Protein AF-W5YLG1-F1 (afdb_monomer_lite)

InterPro domains:
  IPR001296 Glycosyl transferase, family 1 [PF00534] (107-198)
  IPR028098 Glycosyltransferase subfamily 4-like, N-terminal domain [PF13439] (19-89)

pLDDT: mean 89.55, std 12.13, range [46.56, 98.25]

Foldseek 3Di:
DDEDELVVLLVPLVVLQVCLVPDQYEYEDLAQPLPDPPDDPVRSVSSLVSSLSSLVSHQAYEYQAPVRLVVCVSSVDDNVRYDYDHDDDDPDPDPPPPPDDPPPVAAEEEEEEAQDVQQPVVVVLVVVLVVVVGGYAYEYEEACPVCVVRSVVSVVSCVVSVNPVRYHYPYHDDPVVVSVSVSRHPYYDGRGPDGSHRD

Organism: NCBI:txid1420916

Sequence (199 aa):
MVVLDGLAMSGMPQVLEQHAQRLKLVALIHHPLADESGLSEDERLWFFEQERRALAAVAHVVTTSAFTARRLAAFGVSAEQIDTAHPGVAIKARVQTSNGVRCAPVPQLLCVGHLSQRKAQHQLVKALQNLQSLPWHCTLAGSLDRDSVYSQGVIAQIRAAGLEGRVELTGEVAESHLVELYQQADVFVFPSLYEATGW

Secondary structure (DSSP, 8-state):
-EEEEHHHHHT-HHHHHHHTTTS-EEEEESS-GGG-TT--HHHHHHHHHHHHHHHHT-SEEEESSHHHHHHGGGGT--GGGEEE-PPPP---S-----SS----SS-EEEEES---TTT-HHHHHHHHHTTTTS--EEEEES-SSTTHHHHHHHHHHHHHTT-TTTEEEEES--HHHHHHHHHH-SEE----S--TT--

Structure (mmCIF, N/CA/C/O backbone):
data_AF-W5YLG1-F1
#
_entry.id   AF-W5YLG1-F1
#
loop_
_atom_site.group_PDB
_atom_site.id
_atom_site.type_symbol
_atom_site.label_atom_id
_atom_site.label_alt_id
_atom_site.label_comp_id
_atom_site.label_asym_id
_atom_site.label_entity_id
_atom_site.label_seq_id
_atom_site.pdbx_PDB_ins_code
_atom_site.Cartn_x
_atom_site.Cartn_y
_atom_site.Cartn_z
_atom_site.occupancy
_atom_site.B_iso_or_equiv
_atom_site.auth_seq_id
_atom_site.auth_comp_id
_atom_site.auth_asym_id
_atom_site.auth_atom_id
_atom_site.pdbx_PDB_model_num
ATOM 1 N N . MET A 1 1 ? 3.421 -8.085 -30.319 1.00 83.31 1 MET A N 1
ATOM 2 C CA . MET A 1 1 ? 3.394 -7.157 -29.168 1.00 83.31 1 MET A CA 1
ATOM 3 C C . MET A 1 1 ? 3.369 -8.005 -27.913 1.00 83.31 1 MET A C 1
ATOM 5 O O . MET A 1 1 ? 2.636 -8.986 -27.913 1.00 83.31 1 MET A O 1
ATOM 9 N N . VAL A 1 2 ? 4.194 -7.689 -26.918 1.00 94.00 2 VAL A N 1
ATOM 10 C CA . VAL A 1 2 ? 4.291 -8.434 -25.653 1.00 94.00 2 VAL A CA 1
ATOM 11 C C . VAL A 1 2 ? 4.114 -7.449 -24.511 1.00 94.00 2 VAL A C 1
ATOM 13 O O . VAL A 1 2 ? 4.796 -6.427 -24.491 1.00 94.00 2 VAL A O 1
ATOM 16 N N . VAL A 1 3 ? 3.189 -7.751 -23.601 1.00 93.62 3 VAL A N 1
ATOM 17 C CA . VAL A 1 3 ? 2.972 -6.973 -22.379 1.00 93.62 3 VAL A CA 1
ATOM 18 C C . VAL A 1 3 ? 3.709 -7.670 -21.241 1.00 93.62 3 VAL A C 1
ATOM 20 O O . VAL A 1 3 ? 3.564 -8.880 -21.072 1.00 93.62 3 VAL A O 1
ATOM 23 N N . LEU A 1 4 ? 4.523 -6.915 -20.513 1.00 94.06 4 LEU A N 1
ATOM 24 C CA . LEU A 1 4 ? 5.364 -7.394 -19.423 1.00 94.06 4 LEU A CA 1
ATOM 25 C C . LEU A 1 4 ? 4.864 -6.808 -18.108 1.00 94.06 4 LEU A C 1
ATOM 27 O O . LEU A 1 4 ? 4.613 -5.608 -18.023 1.00 94.06 4 LEU A O 1
ATOM 31 N N . ASP A 1 5 ? 4.744 -7.655 -17.094 1.00 92.88 5 ASP A N 1
ATOM 32 C CA . ASP A 1 5 ? 4.488 -7.200 -15.733 1.00 92.88 5 ASP A CA 1
ATOM 33 C C . ASP A 1 5 ? 5.743 -6.528 -15.156 1.00 92.88 5 ASP A C 1
ATOM 35 O O . ASP A 1 5 ? 6.850 -7.060 -15.303 1.00 92.88 5 ASP A O 1
ATOM 39 N N . GLY A 1 6 ? 5.561 -5.371 -14.511 1.00 87.50 6 GLY A N 1
ATOM 40 C CA . GLY A 1 6 ? 6.627 -4.582 -13.896 1.00 87.50 6 GLY A CA 1
ATOM 41 C C . GLY A 1 6 ? 7.514 -5.400 -12.961 1.00 87.50 6 GLY A C 1
ATOM 42 O O . GLY A 1 6 ? 8.729 -5.390 -13.124 1.00 87.50 6 GLY A O 1
ATOM 43 N N . LEU A 1 7 ? 6.924 -6.199 -12.066 1.00 88.06 7 LEU A N 1
ATOM 44 C CA . LEU A 1 7 ? 7.673 -7.011 -11.101 1.00 88.06 7 LEU A CA 1
ATOM 45 C C . LEU A 1 7 ? 8.597 -8.014 -11.808 1.00 88.06 7 LEU A C 1
ATOM 47 O O . LEU A 1 7 ? 9.742 -8.209 -11.402 1.00 88.06 7 LEU A O 1
ATOM 51 N N . ALA A 1 8 ? 8.114 -8.638 -12.885 1.00 87.12 8 ALA A N 1
ATOM 52 C CA . ALA A 1 8 ? 8.885 -9.621 -13.639 1.00 87.12 8 ALA A CA 1
ATOM 53 C C . ALA A 1 8 ? 10.013 -8.977 -14.463 1.00 87.12 8 ALA A C 1
ATOM 55 O O . ALA A 1 8 ? 11.120 -9.517 -14.525 1.00 87.12 8 ALA A O 1
ATOM 56 N N . MET A 1 9 ? 9.756 -7.832 -15.104 1.00 89.88 9 MET A N 1
ATOM 57 C CA . MET A 1 9 ? 10.756 -7.185 -15.961 1.00 89.88 9 MET A CA 1
ATOM 58 C C . MET A 1 9 ? 11.875 -6.497 -15.177 1.00 89.88 9 MET A C 1
ATOM 60 O O . MET A 1 9 ? 13.015 -6.494 -15.647 1.00 89.88 9 MET A O 1
ATOM 64 N N . SER A 1 10 ? 11.576 -5.960 -13.989 1.00 85.38 10 SER A N 1
ATOM 65 C CA . SER A 1 10 ? 12.540 -5.238 -13.152 1.00 85.38 10 SER A CA 1
ATOM 66 C C . SER A 1 10 ? 13.738 -6.100 -12.737 1.00 85.38 10 SER A C 1
ATOM 68 O O . SER A 1 10 ? 14.817 -5.568 -12.506 1.00 85.38 10 SER A O 1
ATOM 70 N N . GLY A 1 11 ? 13.593 -7.429 -12.693 1.00 86.56 11 GLY A N 1
ATOM 71 C CA . GLY A 1 11 ? 14.686 -8.357 -12.377 1.00 86.56 11 GLY A CA 1
ATOM 72 C C . GLY A 1 11 ? 15.480 -8.879 -13.582 1.00 86.56 11 GLY A C 1
ATOM 73 O O . GLY A 1 11 ? 16.431 -9.634 -13.388 1.00 86.56 11 GLY A O 1
ATOM 74 N N . MET A 1 12 ? 15.089 -8.552 -14.822 1.00 90.19 12 MET A N 1
ATOM 75 C CA . MET A 1 12 ? 15.641 -9.188 -16.031 1.00 90.19 12 MET A CA 1
ATOM 76 C C . MET A 1 12 ? 15.879 -8.220 -17.210 1.00 90.19 12 MET A C 1
ATOM 78 O O . MET A 1 12 ? 15.525 -8.556 -18.348 1.00 90.19 12 MET A O 1
ATOM 82 N N . PRO A 1 13 ? 16.502 -7.038 -17.015 1.00 92.38 13 PRO A N 1
ATOM 83 C CA . PRO A 1 13 ? 16.676 -6.062 -18.095 1.00 92.38 13 PRO A CA 1
ATOM 84 C C . PRO A 1 13 ? 17.437 -6.626 -19.303 1.00 92.38 13 PRO A C 1
ATOM 86 O O . PRO A 1 13 ? 17.103 -6.306 -20.440 1.00 92.38 13 PRO A O 1
ATOM 89 N N . GLN A 1 14 ? 18.388 -7.539 -19.091 1.00 93.94 14 GLN A N 1
ATOM 90 C CA . GLN A 1 14 ? 19.165 -8.169 -20.163 1.00 93.94 14 GLN A CA 1
ATOM 91 C C . GLN A 1 14 ? 18.277 -8.958 -21.139 1.00 93.94 14 GLN A C 1
ATOM 93 O O . GLN A 1 14 ? 18.532 -8.966 -22.342 1.00 93.94 14 GLN A O 1
ATOM 98 N N . VAL A 1 15 ? 17.221 -9.611 -20.641 1.00 93.25 15 VAL A N 1
ATOM 99 C CA . VAL A 1 15 ? 16.279 -10.373 -21.479 1.00 93.25 15 VAL A CA 1
ATOM 100 C C . VAL A 1 15 ? 15.457 -9.425 -22.351 1.00 93.25 15 VAL A C 1
ATOM 102 O O . VAL A 1 15 ? 15.219 -9.702 -23.528 1.00 93.25 15 VAL A O 1
ATOM 105 N N . LEU A 1 16 ? 15.049 -8.283 -21.790 1.00 94.44 16 LEU A N 1
ATOM 106 C CA . LEU A 1 16 ? 14.327 -7.250 -22.526 1.00 94.44 16 LEU A CA 1
ATOM 107 C C . LEU A 1 16 ? 15.221 -6.630 -23.604 1.00 94.44 16 LEU A C 1
ATOM 109 O O . LEU A 1 16 ? 14.817 -6.571 -24.763 1.00 94.44 16 LEU A O 1
ATOM 113 N N . GLU A 1 17 ? 16.451 -6.251 -23.251 1.00 94.31 17 GLU A N 1
ATOM 114 C CA . GLU A 1 17 ? 17.453 -5.689 -24.167 1.00 94.31 17 GLU A CA 1
ATOM 115 C C . GLU A 1 17 ? 17.705 -6.620 -25.370 1.00 94.31 17 GLU A C 1
ATOM 117 O O . GLU A 1 17 ? 17.674 -6.181 -26.520 1.00 94.31 17 GLU A O 1
ATOM 122 N N . GLN A 1 18 ? 17.856 -7.930 -25.131 1.00 95.25 18 GLN A N 1
ATOM 123 C CA . GLN A 1 18 ? 18.041 -8.942 -26.183 1.00 95.25 18 GLN A CA 1
ATOM 124 C C . GLN A 1 18 ? 16.843 -9.087 -27.129 1.00 95.25 18 GLN A C 1
ATOM 126 O O . GLN A 1 18 ? 16.966 -9.635 -28.229 1.00 95.25 18 GLN A O 1
ATOM 131 N N . HIS A 1 19 ? 15.652 -8.683 -26.699 1.00 94.38 19 HIS A N 1
ATOM 132 C CA . HIS A 1 19 ? 14.418 -8.891 -27.447 1.00 94.38 19 HIS A CA 1
ATOM 133 C C . HIS A 1 19 ? 13.780 -7.596 -27.953 1.00 94.38 19 HIS A C 1
ATOM 135 O O . HIS A 1 19 ? 12.885 -7.671 -28.796 1.00 94.38 19 HIS A O 1
ATOM 141 N N . ALA A 1 20 ? 14.281 -6.432 -27.538 1.00 92.56 20 ALA A N 1
ATOM 142 C CA . ALA A 1 20 ? 13.761 -5.119 -27.909 1.00 92.56 20 ALA A CA 1
ATOM 143 C C . ALA A 1 20 ? 13.748 -4.877 -29.430 1.00 92.56 20 ALA A C 1
ATOM 145 O O . ALA A 1 20 ? 12.839 -4.235 -29.947 1.00 92.56 20 ALA A O 1
ATOM 146 N N . GLN A 1 21 ? 14.709 -5.440 -30.175 1.00 91.69 21 GLN A N 1
ATOM 147 C CA . GLN A 1 21 ? 14.757 -5.296 -31.638 1.00 91.69 21 GLN A CA 1
ATOM 148 C C . GLN A 1 21 ? 13.746 -6.182 -32.379 1.00 91.69 21 GLN A C 1
ATOM 150 O O . GLN A 1 21 ? 13.331 -5.851 -33.487 1.00 91.69 21 GLN A O 1
ATOM 155 N N . ARG A 1 22 ? 13.356 -7.324 -31.793 1.00 95.44 22 ARG A N 1
ATOM 156 C CA . ARG A 1 22 ? 12.474 -8.308 -32.449 1.00 95.44 22 ARG A CA 1
ATOM 157 C C . ARG A 1 22 ? 11.022 -8.226 -31.969 1.00 95.44 22 ARG A C 1
ATOM 159 O O . ARG A 1 22 ? 10.129 -8.731 -32.645 1.00 95.44 22 ARG A O 1
ATOM 166 N N . LEU A 1 23 ? 10.778 -7.657 -30.786 1.00 95.31 23 LEU A N 1
ATOM 167 C CA . LEU A 1 23 ? 9.464 -7.559 -30.155 1.00 95.31 23 LEU A CA 1
ATOM 168 C C . LEU A 1 23 ? 9.101 -6.102 -29.870 1.00 95.31 23 LEU A C 1
ATOM 170 O O . LEU A 1 23 ? 9.902 -5.340 -29.348 1.00 95.31 23 LEU A O 1
ATOM 174 N N . LYS A 1 24 ? 7.829 -5.751 -30.085 1.00 95.12 24 LYS A N 1
ATOM 175 C CA . LYS A 1 24 ? 7.238 -4.544 -29.493 1.00 95.12 24 LYS A CA 1
ATOM 176 C C . LYS A 1 24 ? 6.869 -4.835 -28.036 1.00 95.12 24 LYS A C 1
ATOM 178 O O . LYS A 1 24 ? 5.821 -5.447 -27.798 1.00 95.12 24 LYS A O 1
ATOM 183 N N . LEU A 1 25 ? 7.753 -4.460 -27.115 1.00 96.44 25 LEU A N 1
ATOM 184 C CA . LEU A 1 25 ? 7.596 -4.635 -25.670 1.00 96.44 25 LEU A CA 1
ATOM 185 C C . LEU A 1 25 ? 6.803 -3.469 -25.069 1.00 96.44 25 LEU A C 1
ATOM 187 O O . LEU A 1 25 ? 7.079 -2.312 -25.385 1.00 96.44 25 LEU A O 1
ATOM 191 N N . VAL A 1 26 ? 5.832 -3.777 -24.213 1.00 96.88 26 VAL A N 1
ATOM 192 C CA . VAL A 1 26 ? 5.036 -2.805 -23.455 1.00 96.88 26 VAL A CA 1
ATOM 193 C C . VAL A 1 26 ? 5.087 -3.190 -21.980 1.00 96.88 26 VAL A C 1
ATOM 195 O O . VAL A 1 26 ? 4.838 -4.348 -21.655 1.00 96.88 26 VAL A O 1
ATOM 198 N N . ALA A 1 27 ? 5.407 -2.253 -21.093 1.00 96.38 27 ALA A N 1
ATOM 199 C CA . ALA A 1 27 ? 5.453 -2.498 -19.650 1.00 96.38 27 ALA A CA 1
ATOM 200 C C . ALA A 1 27 ? 4.122 -2.139 -18.980 1.00 96.38 27 ALA A C 1
ATOM 202 O O . ALA A 1 27 ? 3.580 -1.076 -19.262 1.00 96.38 27 A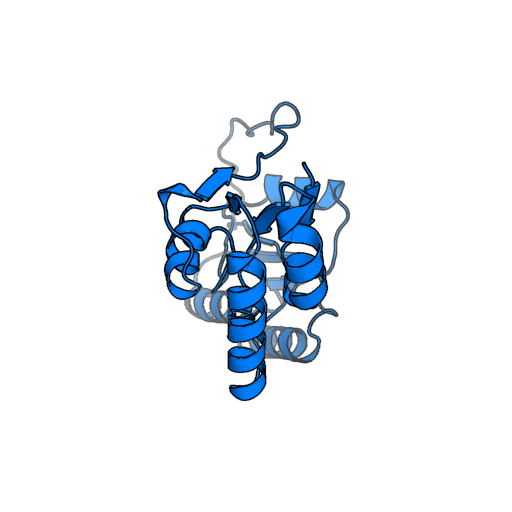LA A O 1
ATOM 203 N N . LEU A 1 28 ? 3.626 -2.974 -18.069 1.00 95.56 28 LEU A N 1
ATOM 204 C CA . LEU A 1 28 ? 2.566 -2.625 -17.123 1.00 95.56 28 LEU A CA 1
ATOM 205 C C . LEU A 1 28 ? 3.197 -2.368 -15.751 1.00 95.56 28 LEU A C 1
ATOM 207 O O . LEU A 1 28 ? 3.630 -3.304 -15.082 1.00 95.56 28 LEU A O 1
ATOM 211 N N . ILE A 1 29 ? 3.253 -1.104 -15.332 1.00 94.44 29 ILE A N 1
ATOM 212 C CA . ILE A 1 29 ? 3.881 -0.694 -14.073 1.00 94.44 29 ILE A CA 1
ATOM 213 C C . ILE A 1 29 ? 2.818 -0.307 -13.049 1.00 94.44 29 ILE A C 1
ATOM 215 O O . ILE A 1 29 ? 2.081 0.669 -13.214 1.00 94.44 29 ILE A O 1
ATOM 219 N N . HIS A 1 30 ? 2.791 -1.050 -11.946 1.00 90.75 30 HIS A N 1
ATOM 220 C CA . HIS A 1 30 ? 1.981 -0.713 -10.780 1.00 90.75 30 HIS A CA 1
ATOM 221 C C . HIS A 1 30 ? 2.671 0.378 -9.956 1.00 90.75 30 HIS A C 1
ATOM 223 O O . HIS A 1 30 ? 2.130 1.466 -9.766 1.00 90.75 30 HIS A O 1
ATOM 229 N N . HIS A 1 31 ? 3.899 0.105 -9.531 1.00 90.19 31 HIS A N 1
ATOM 230 C CA . HIS A 1 31 ? 4.833 1.043 -8.918 1.00 90.19 31 HIS A CA 1
ATOM 231 C C . HIS A 1 31 ? 6.261 0.506 -9.117 1.00 90.19 31 HIS A C 1
ATOM 233 O O . HIS A 1 31 ? 6.402 -0.689 -9.386 1.00 90.19 31 HIS A O 1
ATOM 239 N N . PRO A 1 32 ? 7.298 1.353 -9.021 1.00 92.12 32 PRO A N 1
ATOM 240 C CA . PRO A 1 32 ? 8.681 0.891 -9.066 1.00 92.12 32 PRO A CA 1
ATOM 241 C C . PRO A 1 32 ? 9.065 0.115 -7.802 1.00 92.12 32 PRO A C 1
ATOM 243 O O . PRO A 1 32 ? 8.747 0.551 -6.694 1.00 92.12 32 PRO A O 1
ATOM 246 N N . LEU A 1 33 ? 9.807 -0.979 -7.961 1.00 90.88 33 LEU A N 1
ATOM 247 C CA . LEU A 1 33 ? 10.366 -1.759 -6.854 1.00 90.88 33 LEU A CA 1
ATOM 248 C C . LEU A 1 33 ? 11.353 -0.933 -6.029 1.00 90.88 33 LEU A C 1
ATOM 250 O O . LEU A 1 33 ? 11.422 -1.082 -4.816 1.00 90.88 33 LEU A O 1
ATOM 254 N N . ALA A 1 34 ? 12.066 0.004 -6.658 1.00 91.88 34 ALA A N 1
ATOM 255 C CA . ALA A 1 34 ? 12.955 0.929 -5.958 1.00 91.88 34 ALA A CA 1
ATOM 256 C C . ALA A 1 34 ? 12.239 1.856 -4.956 1.00 91.88 34 ALA A C 1
ATOM 258 O O . ALA A 1 34 ? 12.909 2.537 -4.179 1.00 91.88 34 ALA A O 1
ATOM 259 N N . ASP A 1 35 ? 10.906 1.924 -4.983 1.00 89.69 35 ASP A N 1
ATOM 260 C CA . ASP A 1 35 ? 10.107 2.691 -4.027 1.00 89.69 35 ASP A CA 1
ATOM 261 C C . ASP A 1 35 ? 9.485 1.794 -2.930 1.00 89.69 35 ASP A C 1
ATOM 263 O O . ASP A 1 35 ? 8.713 2.284 -2.101 1.00 89.69 35 ASP A O 1
ATOM 267 N N . GLU A 1 36 ? 9.805 0.493 -2.889 1.00 86.69 36 GLU A N 1
ATOM 268 C CA . GLU A 1 36 ? 9.325 -0.407 -1.839 1.00 86.69 36 GLU A CA 1
ATOM 269 C C . GLU A 1 36 ? 9.922 -0.071 -0.463 1.00 86.69 36 GLU A C 1
ATOM 271 O O . GLU A 1 36 ? 11.090 0.293 -0.298 1.00 86.69 36 GLU A O 1
ATOM 276 N N . SER A 1 37 ? 9.091 -0.204 0.571 1.00 81.81 37 SER A N 1
ATOM 277 C CA . SER A 1 37 ? 9.501 -0.001 1.959 1.00 81.81 37 SER A CA 1
ATOM 278 C C . SER A 1 37 ? 10.315 -1.185 2.477 1.00 81.81 37 SER A C 1
ATOM 280 O O . SER A 1 37 ? 9.931 -2.329 2.252 1.00 81.81 37 SER A O 1
ATOM 282 N N . GLY A 1 38 ? 11.348 -0.914 3.276 1.00 82.50 38 GLY A N 1
ATOM 283 C CA . GLY A 1 38 ? 12.165 -1.953 3.916 1.00 82.50 38 GLY A CA 1
ATOM 284 C C . GLY A 1 38 ? 13.451 -2.297 3.163 1.00 82.50 38 GLY A C 1
ATOM 285 O O . GLY A 1 38 ? 14.220 -3.115 3.654 1.00 82.50 38 GLY A O 1
ATOM 286 N N . LEU A 1 39 ? 13.705 -1.645 2.026 1.00 87.94 39 LEU A N 1
ATOM 287 C CA . LEU A 1 39 ? 14.959 -1.763 1.289 1.00 87.94 39 LEU A CA 1
ATOM 288 C C . LEU A 1 39 ? 16.093 -0.997 1.979 1.00 87.94 39 LEU A C 1
ATOM 290 O O . LEU A 1 39 ? 15.914 0.139 2.434 1.00 87.94 39 LEU A O 1
ATOM 294 N N . SER A 1 40 ? 17.282 -1.592 1.995 1.00 93.94 40 SER A N 1
ATOM 295 C CA . SER A 1 40 ? 18.532 -0.870 2.226 1.00 93.94 40 SER A CA 1
ATOM 296 C C . SER A 1 40 ? 18.812 0.124 1.090 1.00 93.94 40 SER A C 1
ATOM 298 O O . SER A 1 40 ? 18.237 0.046 0.002 1.00 93.94 40 SER A O 1
ATOM 300 N N . GLU A 1 41 ? 19.713 1.079 1.324 1.00 94.69 41 GLU A N 1
ATOM 301 C CA . GLU A 1 41 ? 20.090 2.055 0.296 1.00 94.69 41 GLU A CA 1
ATOM 302 C C . GLU A 1 41 ? 20.699 1.382 -0.945 1.00 94.69 41 GLU A C 1
ATOM 304 O O . GLU A 1 41 ? 20.355 1.753 -2.069 1.00 94.69 41 GLU A O 1
ATOM 309 N N . ASP A 1 42 ? 21.516 0.345 -0.748 1.00 96.06 42 ASP A N 1
ATOM 310 C CA . ASP A 1 42 ? 22.131 -0.421 -1.834 1.00 96.06 42 ASP A CA 1
ATOM 311 C C . ASP A 1 42 ? 21.087 -1.180 -2.664 1.00 96.06 42 ASP A C 1
ATOM 313 O O . ASP A 1 42 ? 21.124 -1.135 -3.895 1.00 96.06 42 ASP A O 1
ATOM 317 N N . GLU A 1 43 ? 20.113 -1.827 -2.014 1.00 94.50 43 GLU A N 1
ATOM 318 C CA . GLU A 1 43 ? 19.007 -2.506 -2.703 1.00 94.50 43 GLU A CA 1
ATOM 319 C C . GLU A 1 43 ? 18.161 -1.509 -3.495 1.00 94.50 43 GLU A C 1
ATOM 321 O O . GLU A 1 43 ? 17.848 -1.745 -4.663 1.00 94.50 43 GLU A O 1
ATOM 326 N N . ARG A 1 44 ? 17.845 -0.357 -2.895 1.00 95.00 44 ARG A N 1
ATOM 327 C CA . ARG A 1 44 ? 17.080 0.711 -3.543 1.00 95.00 44 ARG A CA 1
ATOM 328 C C . ARG A 1 44 ? 17.772 1.213 -4.812 1.00 95.00 44 ARG A C 1
ATOM 330 O O . ARG A 1 44 ? 17.121 1.394 -5.840 1.00 95.00 44 ARG A O 1
ATOM 337 N N . LEU A 1 45 ? 19.083 1.451 -4.746 1.00 95.38 45 LEU A N 1
ATOM 338 C CA . LEU A 1 45 ? 19.889 1.886 -5.891 1.00 95.38 45 LEU A CA 1
ATOM 339 C C . LEU A 1 45 ? 19.990 0.795 -6.959 1.00 95.38 45 LEU A C 1
ATOM 341 O O . LEU A 1 45 ? 19.901 1.093 -8.151 1.00 95.38 45 LEU A O 1
ATOM 345 N N . TRP A 1 46 ? 20.142 -0.461 -6.539 1.00 94.31 46 TRP A N 1
ATOM 346 C CA . TRP A 1 46 ? 20.195 -1.594 -7.450 1.00 94.31 46 TRP A CA 1
ATOM 347 C C . TRP A 1 46 ? 18.883 -1.758 -8.220 1.00 94.31 46 TRP A C 1
ATOM 349 O O . TRP A 1 46 ? 18.918 -1.787 -9.452 1.00 94.31 46 TRP A O 1
ATOM 359 N N . PHE A 1 47 ? 17.738 -1.789 -7.526 1.00 95.25 47 PHE A N 1
ATOM 360 C CA . PHE A 1 47 ? 16.419 -1.853 -8.162 1.00 95.25 47 PHE A CA 1
ATOM 361 C C . PHE A 1 47 ? 16.215 -0.675 -9.105 1.00 95.25 47 PHE A C 1
ATOM 363 O O . PHE A 1 47 ? 15.860 -0.884 -10.262 1.00 95.25 47 PHE A O 1
ATOM 370 N N . PHE A 1 48 ? 16.537 0.542 -8.660 1.00 95.88 48 PHE A N 1
ATOM 371 C CA . PHE A 1 48 ? 16.398 1.735 -9.486 1.00 95.88 48 PHE A CA 1
ATOM 372 C C . PHE A 1 48 ? 17.136 1.597 -10.823 1.00 95.88 48 PHE A C 1
ATOM 374 O O . PHE A 1 48 ? 16.567 1.885 -11.876 1.00 95.88 48 PHE A O 1
ATOM 381 N N . GLU A 1 49 ? 18.378 1.109 -10.805 1.00 95.88 49 GLU A N 1
ATOM 382 C CA . GLU A 1 49 ? 19.162 0.934 -12.026 1.00 95.88 49 GLU A CA 1
ATOM 383 C C . GLU A 1 49 ? 18.646 -0.212 -12.910 1.00 95.88 49 GLU A C 1
ATOM 385 O O . GLU A 1 49 ? 18.581 -0.049 -14.132 1.00 95.88 49 GLU A O 1
ATOM 390 N N . GLN A 1 50 ? 18.242 -1.353 -12.334 1.00 95.56 50 GLN A N 1
ATOM 391 C CA . GLN A 1 50 ? 17.668 -2.443 -13.135 1.00 95.56 50 GLN A CA 1
ATOM 392 C C . GLN A 1 50 ? 16.363 -2.009 -13.812 1.00 95.56 50 GLN A C 1
ATOM 394 O O . GLN A 1 50 ? 16.170 -2.248 -15.005 1.00 95.56 50 GLN A O 1
ATOM 399 N N . GLU A 1 51 ? 15.498 -1.313 -13.077 1.00 95.94 51 GLU A N 1
ATOM 400 C CA . GLU A 1 51 ? 14.221 -0.804 -13.571 1.00 95.94 51 GLU A CA 1
ATOM 401 C C . GLU A 1 51 ? 14.412 0.244 -14.657 1.00 95.94 51 GLU A C 1
ATOM 403 O O . GLU A 1 51 ? 13.775 0.170 -15.708 1.00 95.94 51 GLU A O 1
ATOM 408 N N . ARG A 1 52 ? 15.344 1.180 -14.457 1.00 96.56 52 ARG A N 1
ATOM 409 C CA . ARG A 1 52 ? 15.697 2.193 -15.455 1.00 96.56 52 ARG A CA 1
ATOM 410 C C . ARG A 1 52 ? 16.155 1.547 -16.766 1.00 96.56 52 ARG A C 1
ATOM 412 O O . ARG A 1 52 ? 15.736 1.972 -17.842 1.00 96.56 52 ARG A O 1
ATOM 419 N N . ARG A 1 53 ? 16.987 0.502 -16.696 1.00 96.31 53 ARG A N 1
ATOM 420 C CA . ARG A 1 53 ? 17.432 -0.255 -17.880 1.00 96.31 53 ARG A CA 1
ATOM 421 C C . ARG A 1 53 ? 16.288 -1.007 -18.553 1.00 96.31 53 ARG A C 1
ATOM 423 O O . ARG A 1 53 ? 16.151 -0.940 -19.771 1.00 96.31 53 ARG A O 1
ATOM 430 N N . ALA A 1 54 ? 15.454 -1.685 -17.769 1.00 95.81 54 ALA A N 1
ATOM 431 C CA . ALA A 1 54 ? 14.306 -2.427 -18.276 1.00 95.81 54 ALA A CA 1
ATOM 432 C C . ALA A 1 54 ? 13.311 -1.495 -18.992 1.00 95.81 54 ALA A C 1
ATOM 434 O O . ALA A 1 54 ? 12.856 -1.800 -20.094 1.00 95.81 54 ALA A O 1
ATOM 435 N N . LEU A 1 55 ? 13.026 -0.329 -18.407 1.00 96.25 55 LEU A N 1
ATOM 436 C CA . LEU A 1 55 ? 12.140 0.687 -18.975 1.00 96.25 55 LEU A CA 1
ATOM 437 C C . LEU A 1 55 ? 12.716 1.336 -20.241 1.00 96.25 55 LEU A C 1
ATOM 439 O O . LEU A 1 55 ? 11.968 1.632 -21.167 1.00 96.25 55 LEU A O 1
ATOM 443 N N . ALA A 1 56 ? 14.037 1.496 -20.338 1.00 95.50 56 ALA A N 1
ATOM 444 C CA . ALA A 1 56 ? 14.674 1.986 -21.562 1.00 95.50 56 ALA A CA 1
ATOM 445 C C . ALA A 1 56 ? 14.540 1.011 -22.751 1.00 95.50 56 ALA A C 1
ATOM 447 O O . ALA A 1 56 ? 14.656 1.426 -23.903 1.00 95.50 56 ALA A O 1
ATOM 448 N N . ALA A 1 57 ? 14.297 -0.278 -22.487 1.00 95.44 57 ALA A N 1
ATOM 449 C CA . ALA A 1 57 ? 14.147 -1.309 -23.511 1.00 95.44 57 ALA A CA 1
ATOM 450 C C . ALA A 1 57 ? 12.697 -1.494 -24.004 1.00 95.44 57 ALA A C 1
ATOM 452 O O . ALA A 1 57 ? 12.476 -2.242 -24.962 1.00 95.44 57 ALA A O 1
ATOM 453 N N . VAL A 1 58 ? 11.703 -0.850 -23.376 1.00 95.50 58 VAL A N 1
ATOM 454 C CA . VAL A 1 58 ? 10.296 -0.968 -23.791 1.00 95.50 58 VAL A CA 1
ATOM 455 C C . VAL A 1 58 ? 9.872 0.158 -24.728 1.00 95.50 58 VAL A C 1
ATOM 457 O O . VAL A 1 58 ? 10.349 1.284 -24.651 1.00 95.50 58 VAL A O 1
ATOM 460 N N . ALA A 1 59 ? 8.947 -0.154 -25.635 1.00 94.62 59 ALA A N 1
ATOM 461 C CA . ALA A 1 59 ? 8.428 0.811 -26.599 1.00 94.62 59 ALA A CA 1
ATOM 462 C C .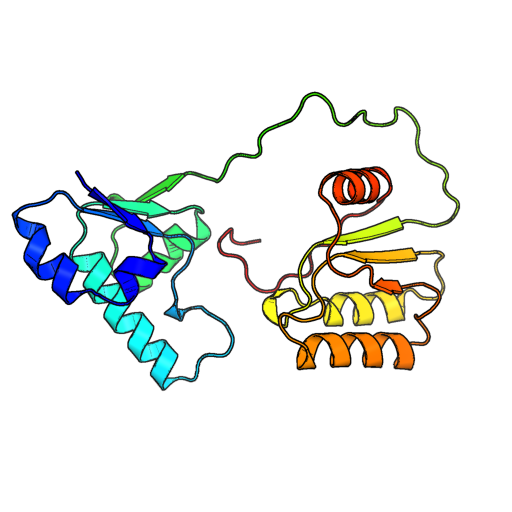 ALA A 1 59 ? 7.329 1.705 -26.006 1.00 94.62 59 ALA A C 1
ATOM 464 O O . ALA A 1 59 ? 7.099 2.796 -26.518 1.00 94.62 59 ALA A O 1
ATOM 465 N N . HIS A 1 60 ? 6.619 1.217 -24.983 1.00 96.81 60 HIS A N 1
ATOM 466 C CA . HIS A 1 60 ? 5.513 1.925 -24.338 1.00 96.81 60 HIS A CA 1
ATOM 467 C C . HIS A 1 60 ? 5.315 1.442 -22.903 1.00 96.81 60 HIS A C 1
ATOM 469 O O . HIS A 1 60 ? 5.645 0.297 -22.580 1.00 96.81 60 HIS A O 1
ATOM 475 N N . VAL A 1 61 ? 4.730 2.285 -22.059 1.00 97.31 61 VAL A N 1
ATOM 476 C CA . VAL A 1 61 ? 4.441 1.983 -20.658 1.00 97.31 61 VAL A CA 1
ATOM 477 C C . VAL A 1 61 ? 2.974 2.264 -20.357 1.00 97.31 61 VAL A C 1
ATOM 479 O O . VAL A 1 61 ? 2.432 3.308 -20.700 1.00 97.31 61 VAL A O 1
ATOM 482 N N . VAL A 1 62 ? 2.326 1.327 -19.680 1.00 96.75 62 VAL A N 1
ATOM 483 C CA . VAL A 1 62 ? 1.001 1.484 -19.096 1.00 96.75 62 VAL A CA 1
ATOM 484 C C . VAL A 1 62 ? 1.170 1.536 -17.587 1.00 96.75 62 VAL A C 1
ATOM 486 O O . VAL A 1 62 ? 1.764 0.642 -16.991 1.00 96.75 62 VAL A O 1
ATOM 489 N N . THR A 1 63 ? 0.647 2.578 -16.955 1.00 95.56 63 THR A N 1
ATOM 490 C CA . THR A 1 63 ? 0.647 2.715 -15.494 1.00 95.56 63 THR A CA 1
ATOM 491 C C . THR A 1 63 ? -0.762 2.599 -14.938 1.00 95.56 63 THR A C 1
ATOM 493 O O . THR A 1 63 ? -1.738 2.923 -15.616 1.00 95.56 63 THR A O 1
ATOM 496 N N . THR A 1 64 ? -0.888 2.165 -13.684 1.00 91.88 64 THR A N 1
ATOM 497 C CA . THR A 1 64 ? -2.198 2.084 -13.014 1.00 91.88 64 THR A CA 1
ATOM 498 C C . THR A 1 64 ? -2.640 3.392 -12.353 1.00 91.88 64 THR A C 1
ATOM 500 O O . THR A 1 64 ? -3.743 3.481 -11.810 1.00 91.88 64 THR A O 1
ATOM 503 N N . SER A 1 65 ? -1.790 4.422 -12.357 1.00 91.19 65 SER A N 1
ATOM 504 C CA . SER A 1 65 ? -2.099 5.717 -11.755 1.00 91.19 65 SER A CA 1
ATOM 505 C C . SER A 1 65 ? -1.253 6.850 -12.333 1.00 91.19 65 SER A C 1
ATOM 507 O O . SER A 1 65 ? -0.100 6.662 -12.724 1.00 91.19 65 SER A O 1
ATOM 509 N N . ALA A 1 66 ? -1.799 8.068 -12.288 1.00 91.19 66 ALA A N 1
ATOM 510 C CA . ALA A 1 66 ? -1.059 9.275 -12.644 1.00 91.19 66 ALA A CA 1
ATOM 511 C C . ALA A 1 66 ? 0.110 9.551 -11.677 1.00 91.19 66 ALA A C 1
ATOM 513 O O . ALA A 1 66 ? 1.069 10.234 -12.036 1.00 91.19 66 ALA A O 1
ATOM 514 N N . PHE A 1 67 ? 0.039 9.035 -10.444 1.00 89.94 67 PHE A N 1
ATOM 515 C CA . PHE A 1 67 ? 1.135 9.115 -9.484 1.00 89.94 67 PHE A CA 1
ATOM 516 C C . PHE A 1 67 ? 2.349 8.321 -9.980 1.00 89.94 67 PHE A C 1
ATOM 518 O O . PHE A 1 67 ? 3.430 8.896 -10.121 1.00 89.94 67 PHE A O 1
ATOM 525 N N . THR A 1 68 ? 2.148 7.054 -10.347 1.00 92.06 68 THR A N 1
ATOM 526 C CA . THR A 1 68 ? 3.194 6.205 -10.926 1.00 92.06 68 THR A CA 1
ATOM 527 C C . THR A 1 68 ? 3.701 6.784 -12.245 1.00 92.06 68 THR A C 1
ATOM 529 O O . THR A 1 68 ? 4.910 6.879 -12.430 1.00 92.06 68 THR A O 1
ATOM 532 N N . ALA A 1 69 ? 2.815 7.275 -13.121 1.00 93.62 69 ALA A N 1
ATOM 533 C CA . ALA A 1 69 ? 3.213 7.931 -14.371 1.00 93.62 69 ALA A CA 1
ATOM 534 C C . ALA A 1 69 ? 4.213 9.079 -14.146 1.00 93.62 69 ALA A C 1
ATOM 536 O O . ALA A 1 69 ? 5.262 9.125 -14.784 1.00 93.62 69 ALA A O 1
ATOM 537 N N . ARG A 1 70 ? 3.936 9.975 -13.186 1.00 94.12 70 ARG A N 1
ATOM 538 C CA . ARG A 1 70 ? 4.862 11.065 -12.830 1.00 94.12 70 ARG A CA 1
ATOM 539 C C . ARG A 1 70 ? 6.164 10.546 -12.231 1.00 94.12 70 ARG A C 1
ATOM 541 O O . ARG A 1 70 ? 7.225 11.104 -12.503 1.00 94.12 70 ARG A O 1
ATOM 548 N N . ARG A 1 71 ? 6.097 9.487 -11.421 1.00 93.69 71 ARG A N 1
ATOM 549 C CA . ARG A 1 71 ? 7.274 8.892 -10.781 1.00 93.69 71 ARG A CA 1
ATOM 550 C C . ARG A 1 71 ? 8.264 8.327 -11.804 1.00 93.69 71 ARG A C 1
ATOM 552 O O . ARG A 1 71 ? 9.471 8.470 -11.606 1.00 93.69 71 ARG A O 1
ATOM 559 N N . LEU A 1 72 ? 7.773 7.769 -12.913 1.00 96.00 72 LEU A N 1
ATOM 560 C CA . LEU A 1 72 ? 8.603 7.177 -13.968 1.00 96.00 72 LEU A CA 1
ATOM 561 C C . LEU A 1 72 ? 9.494 8.174 -14.724 1.00 96.00 72 LEU A C 1
ATOM 563 O O . LEU A 1 72 ? 10.466 7.751 -15.349 1.00 96.00 72 LEU A O 1
ATOM 567 N N . ALA A 1 73 ? 9.266 9.483 -14.584 1.00 95.69 73 ALA A N 1
ATOM 568 C CA . ALA A 1 73 ? 10.204 10.491 -15.078 1.00 95.69 73 ALA A CA 1
ATOM 569 C C . ALA A 1 73 ? 11.602 10.332 -14.450 1.00 95.69 73 ALA A C 1
ATOM 571 O O . ALA A 1 73 ? 12.612 10.501 -15.130 1.00 95.69 73 ALA A O 1
ATOM 572 N N . ALA A 1 74 ? 11.679 9.928 -13.174 1.00 95.88 74 ALA A N 1
ATOM 573 C CA . ALA A 1 74 ? 12.954 9.651 -12.512 1.00 95.88 74 ALA A CA 1
ATOM 574 C C . ALA A 1 74 ? 13.689 8.443 -13.121 1.00 95.88 74 ALA A C 1
ATOM 576 O O . ALA A 1 74 ? 14.907 8.362 -13.018 1.00 95.88 74 ALA A O 1
ATOM 577 N N . PHE A 1 75 ? 12.966 7.542 -13.788 1.00 96.31 75 PHE A N 1
ATOM 578 C CA . PHE A 1 75 ? 13.505 6.363 -14.469 1.00 96.31 75 PHE A CA 1
ATOM 579 C C . PHE A 1 75 ? 13.787 6.629 -15.959 1.00 96.31 75 PHE A C 1
ATOM 581 O O . PHE A 1 75 ? 14.132 5.710 -16.697 1.00 96.31 75 PHE A O 1
ATOM 588 N N . GLY A 1 76 ? 13.660 7.883 -16.412 1.00 95.94 76 GLY A N 1
ATOM 589 C CA . GLY A 1 76 ? 13.948 8.288 -17.789 1.00 95.94 76 GLY A CA 1
ATOM 590 C C . GLY A 1 76 ? 12.834 7.993 -18.795 1.00 95.94 76 GLY A C 1
ATOM 591 O O . GLY A 1 76 ? 13.084 8.069 -19.995 1.00 95.94 76 GLY A O 1
ATOM 592 N N . VAL A 1 77 ? 11.619 7.670 -18.340 1.00 96.75 77 VAL A N 1
ATOM 593 C CA . VAL A 1 77 ? 10.471 7.438 -19.231 1.00 96.75 77 VAL A CA 1
ATOM 594 C C . VAL A 1 77 ? 9.825 8.775 -19.599 1.00 96.75 77 VAL A C 1
ATOM 596 O O . VAL A 1 77 ? 9.469 9.560 -18.717 1.00 96.75 77 VAL A O 1
ATOM 599 N N . SER A 1 78 ? 9.656 9.038 -20.898 1.00 95.75 78 SER A N 1
ATOM 600 C CA . SER A 1 78 ? 8.956 10.237 -21.374 1.00 95.75 78 SER A CA 1
ATOM 601 C C . SER A 1 78 ? 7.447 10.116 -21.159 1.00 95.75 78 SER A C 1
ATOM 603 O O . SER A 1 78 ? 6.873 9.048 -21.362 1.00 95.75 78 SER A O 1
ATOM 605 N N . ALA A 1 79 ? 6.777 11.225 -20.830 1.00 94.25 79 ALA A N 1
ATOM 606 C CA . ALA A 1 79 ? 5.320 11.265 -20.680 1.00 94.25 79 ALA A CA 1
ATOM 607 C C . ALA A 1 79 ? 4.574 10.826 -21.955 1.00 94.25 79 ALA A C 1
ATOM 609 O O . ALA A 1 79 ? 3.498 10.249 -21.864 1.00 94.25 79 ALA A O 1
ATOM 610 N N . GLU A 1 80 ? 5.162 11.044 -23.134 1.00 95.88 80 GLU A N 1
ATOM 611 C CA . GLU A 1 80 ? 4.596 10.628 -24.428 1.00 95.88 80 GLU A CA 1
ATOM 612 C C . GLU A 1 80 ? 4.574 9.101 -24.616 1.00 95.88 80 GLU A C 1
ATOM 614 O O . GLU A 1 80 ? 3.827 8.586 -25.443 1.00 95.88 80 GLU A O 1
ATOM 619 N N . GLN A 1 81 ? 5.387 8.372 -23.846 1.00 95.50 81 GLN A N 1
ATOM 620 C CA . GLN A 1 81 ? 5.473 6.910 -23.870 1.00 95.50 81 GLN A CA 1
ATOM 621 C C . GLN A 1 81 ? 4.580 6.258 -22.806 1.00 95.50 81 GLN A C 1
ATOM 623 O O . GLN A 1 81 ? 4.659 5.043 -22.616 1.00 95.50 81 GLN A O 1
ATOM 628 N N . ILE A 1 82 ? 3.788 7.045 -22.068 1.00 97.38 82 ILE A N 1
ATOM 629 C CA . ILE A 1 82 ? 3.008 6.570 -20.925 1.00 97.38 82 ILE A CA 1
ATOM 630 C C . ILE A 1 82 ? 1.515 6.753 -21.185 1.00 97.38 82 ILE A C 1
ATOM 632 O O . ILE A 1 82 ? 1.032 7.874 -21.313 1.00 97.38 82 ILE A O 1
ATOM 636 N N . ASP A 1 83 ? 0.769 5.653 -21.117 1.00 96.94 83 ASP A N 1
ATOM 637 C CA . ASP A 1 83 ? -0.678 5.681 -20.907 1.00 96.94 83 ASP A CA 1
ATOM 638 C C . ASP A 1 83 ? -1.014 5.321 -19.457 1.00 96.94 83 ASP A C 1
ATOM 640 O O . ASP A 1 83 ? -0.375 4.474 -18.829 1.00 96.94 83 ASP A O 1
ATOM 644 N N . THR A 1 84 ? -2.044 5.958 -18.899 1.00 95.06 84 THR A N 1
ATOM 645 C CA . THR A 1 84 ? -2.559 5.616 -17.565 1.00 95.06 84 THR A CA 1
ATOM 646 C C . THR A 1 84 ? -3.897 4.902 -17.696 1.00 95.06 84 THR A C 1
ATOM 648 O O . THR A 1 84 ? -4.878 5.487 -18.151 1.00 95.06 84 THR A O 1
ATOM 651 N N . ALA A 1 85 ? -3.949 3.648 -17.253 1.00 92.25 85 ALA A N 1
ATOM 652 C CA . ALA A 1 85 ? -5.162 2.846 -17.185 1.00 92.25 85 ALA A CA 1
ATOM 653 C C . ALA A 1 85 ? -5.519 2.585 -15.716 1.00 92.25 85 ALA A C 1
ATOM 655 O O . ALA A 1 85 ? -4.953 1.705 -15.067 1.00 92.25 85 ALA A O 1
ATOM 656 N N . HIS A 1 86 ? -6.458 3.365 -15.177 1.00 86.56 86 HIS A N 1
ATOM 657 C CA . HIS A 1 86 ? -6.904 3.203 -13.794 1.00 86.56 86 HIS A CA 1
ATOM 658 C C . HIS A 1 86 ? -7.606 1.849 -13.590 1.00 86.56 86 HIS A C 1
ATOM 660 O O . HIS A 1 86 ? -8.511 1.523 -14.364 1.00 86.56 86 HIS A O 1
ATOM 666 N N . PRO A 1 87 ? -7.244 1.069 -12.550 1.00 83.81 87 PRO A N 1
ATOM 667 C CA . PRO A 1 87 ? -7.952 -0.157 -12.212 1.00 83.81 87 PRO A CA 1
ATOM 668 C C . PRO A 1 87 ? -9.442 0.113 -11.988 1.00 83.81 87 PRO A C 1
ATOM 670 O O . PRO A 1 87 ? -9.820 0.974 -11.194 1.00 83.81 87 PRO A O 1
ATOM 673 N N . GLY A 1 88 ? -10.290 -0.625 -12.701 1.00 80.06 88 GLY A N 1
ATOM 674 C CA . GLY A 1 88 ? -11.735 -0.562 -12.519 1.00 80.06 88 GLY A CA 1
ATOM 675 C C . GLY A 1 88 ? -12.186 -1.376 -11.308 1.00 80.06 88 GLY A C 1
ATOM 676 O O . GLY A 1 88 ? -11.590 -2.398 -10.972 1.00 80.06 88 GLY A O 1
ATOM 677 N N . VAL A 1 89 ? -13.288 -0.958 -10.688 1.00 78.62 89 VAL A N 1
ATOM 678 C CA . VAL A 1 89 ? -14.011 -1.770 -9.703 1.00 78.62 89 VAL A CA 1
ATOM 679 C C . VAL A 1 89 ? -15.219 -2.380 -10.400 1.00 78.62 89 VAL A C 1
ATOM 681 O O . VAL A 1 89 ? -16.053 -1.658 -10.947 1.00 78.62 89 VAL A O 1
ATOM 684 N N . ALA A 1 90 ? -15.330 -3.710 -10.391 1.00 76.50 90 ALA A N 1
ATOM 685 C CA . ALA A 1 90 ? -16.536 -4.379 -10.862 1.00 76.50 90 ALA A CA 1
ATOM 686 C C . ALA A 1 90 ? -17.683 -4.059 -9.895 1.00 76.50 90 ALA A C 1
ATOM 688 O O . ALA A 1 90 ? -17.764 -4.614 -8.799 1.00 76.50 90 ALA A O 1
ATOM 689 N N . ILE A 1 91 ? -18.570 -3.148 -10.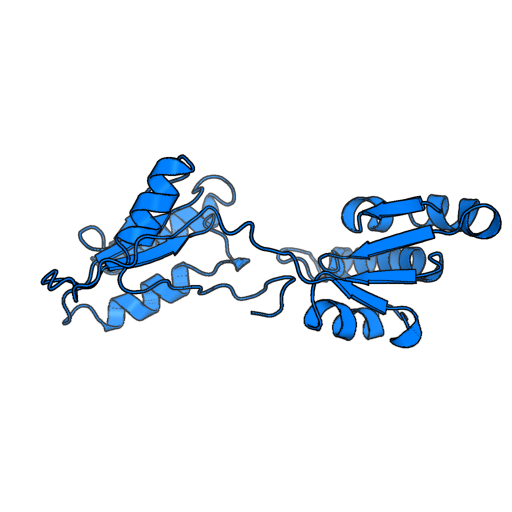293 1.00 67.00 91 ILE A N 1
ATOM 690 C CA . ILE A 1 91 ? -19.760 -2.809 -9.513 1.00 67.00 91 ILE A CA 1
ATOM 691 C C . ILE A 1 91 ? -20.727 -3.997 -9.608 1.00 67.00 91 ILE A C 1
ATOM 693 O O . ILE A 1 91 ? -21.556 -4.069 -10.516 1.00 67.00 91 ILE A O 1
ATOM 697 N N . LYS A 1 92 ? -20.620 -4.962 -8.684 1.00 61.91 92 LYS A N 1
ATOM 698 C CA . LYS A 1 92 ? -21.683 -5.955 -8.466 1.00 61.91 92 LYS A CA 1
ATOM 699 C C . LYS A 1 92 ? -22.951 -5.178 -8.077 1.00 61.91 92 LYS A C 1
ATOM 701 O O . LYS A 1 92 ? -22.888 -4.241 -7.282 1.00 61.91 92 LYS A O 1
ATOM 706 N N . ALA A 1 93 ? -24.075 -5.504 -8.716 1.00 49.69 93 ALA A N 1
ATOM 707 C CA . ALA A 1 93 ? -25.310 -4.724 -8.668 1.00 49.69 93 ALA A CA 1
ATOM 708 C C . ALA A 1 93 ? -25.703 -4.317 -7.234 1.00 49.69 93 ALA A C 1
ATOM 710 O O . ALA A 1 93 ? -25.928 -5.176 -6.391 1.00 49.69 93 ALA A O 1
ATOM 711 N N . ARG A 1 94 ? -25.807 -2.995 -7.019 1.00 50.59 94 ARG A N 1
ATOM 712 C CA . ARG A 1 94 ? -26.308 -2.304 -5.819 1.00 50.59 94 ARG A CA 1
ATOM 713 C C . ARG A 1 94 ? -25.765 -2.856 -4.496 1.00 50.59 94 ARG A C 1
ATOM 715 O O . ARG A 1 94 ? -26.371 -3.724 -3.875 1.00 50.59 94 ARG A O 1
ATOM 722 N N . VAL A 1 95 ? -24.758 -2.170 -3.950 1.00 53.31 95 VAL A N 1
ATOM 723 C CA . VAL A 1 95 ? -24.779 -1.918 -2.503 1.00 53.31 95 VAL A CA 1
ATOM 724 C C . VAL A 1 95 ? -26.159 -1.324 -2.227 1.00 53.31 95 VAL A C 1
ATOM 726 O O . VAL A 1 95 ? -26.479 -0.248 -2.735 1.00 53.31 95 VAL A O 1
ATOM 729 N N . GLN A 1 96 ? -27.027 -2.069 -1.542 1.00 54.16 96 GLN A N 1
ATOM 730 C CA . GLN A 1 96 ? -28.241 -1.484 -1.001 1.00 54.16 96 GLN A CA 1
ATOM 731 C C . GLN A 1 96 ? -27.758 -0.444 0.001 1.00 54.16 96 GLN A C 1
ATOM 733 O O . GLN A 1 96 ? -27.398 -0.779 1.125 1.00 54.16 96 GLN A O 1
ATOM 738 N N . THR A 1 97 ? -27.681 0.815 -0.427 1.00 51.84 97 THR A N 1
ATOM 739 C CA . THR A 1 97 ? -27.607 1.930 0.503 1.00 51.84 97 THR A CA 1
ATOM 740 C C . THR A 1 97 ? -28.844 1.771 1.365 1.00 51.84 97 THR A C 1
ATOM 742 O O . THR A 1 97 ? -29.964 1.905 0.864 1.00 51.84 97 THR A O 1
ATOM 745 N N . SER A 1 98 ? -28.683 1.370 2.625 1.00 55.28 98 SER A N 1
ATOM 746 C CA . SER A 1 98 ? -29.811 1.391 3.540 1.00 55.28 98 SER A CA 1
ATOM 747 C C . SER A 1 98 ? -30.320 2.829 3.537 1.00 55.28 98 SER A C 1
ATOM 749 O O . SER A 1 98 ? -29.601 3.728 3.961 1.00 55.28 98 SER A O 1
ATOM 751 N N . ASN A 1 99 ? -31.526 3.057 3.007 1.00 46.56 99 ASN A N 1
ATOM 752 C CA . ASN A 1 99 ? -32.190 4.365 2.904 1.00 46.56 99 ASN A CA 1
ATOM 753 C C . ASN A 1 99 ? -32.583 4.946 4.281 1.00 46.56 99 ASN A C 1
ATOM 755 O O . ASN A 1 99 ? -33.558 5.680 4.407 1.00 46.56 99 ASN A O 1
ATOM 759 N N . GLY A 1 100 ? -31.849 4.605 5.333 1.00 53.84 100 GLY A N 1
ATOM 760 C CA . GLY A 1 100 ? -32.030 5.115 6.675 1.00 53.84 100 GLY A CA 1
ATOM 761 C C . GLY A 1 100 ? -30.672 5.472 7.246 1.00 53.84 100 GLY A C 1
ATOM 762 O O . GLY A 1 100 ? -29.741 4.671 7.176 1.00 53.84 100 GLY A O 1
ATOM 763 N N . VAL A 1 101 ? -30.581 6.665 7.833 1.00 52.66 101 VAL A N 1
ATOM 764 C CA . VAL A 1 101 ? -29.549 6.974 8.822 1.00 52.66 101 VAL A CA 1
ATOM 765 C C . VAL A 1 101 ? -29.614 5.855 9.857 1.00 52.66 101 VAL A C 1
ATOM 767 O O . VAL A 1 101 ? -30.602 5.736 10.585 1.00 52.66 101 VAL A O 1
ATOM 770 N N . ARG A 1 102 ? -28.609 4.977 9.879 1.00 56.31 102 ARG A N 1
ATOM 771 C CA . ARG A 1 102 ? -28.472 4.017 10.966 1.00 56.31 102 ARG A CA 1
ATOM 772 C C . ARG A 1 102 ? -28.132 4.838 12.202 1.00 56.31 102 ARG A C 1
ATOM 774 O O . ARG A 1 102 ? -27.001 5.262 12.380 1.00 56.31 102 ARG A O 1
ATOM 781 N N . CYS A 1 103 ? -29.115 5.071 13.065 1.00 52.97 103 CYS A N 1
ATOM 782 C CA . CYS A 1 103 ? -28.859 5.507 14.434 1.00 52.97 103 CYS A CA 1
ATOM 783 C C . CYS A 1 103 ? -28.330 4.312 15.240 1.00 52.97 103 CYS A C 1
ATOM 785 O O . CYS A 1 103 ? -28.968 3.865 16.190 1.00 52.97 103 CYS A O 1
ATOM 787 N N . ALA A 1 104 ? -27.189 3.744 14.839 1.00 58.84 104 ALA A N 1
ATOM 788 C CA . ALA A 1 104 ? -26.404 2.960 15.775 1.00 58.84 104 ALA A CA 1
ATOM 789 C C . ALA A 1 104 ? -25.836 3.958 16.802 1.00 58.84 104 ALA A C 1
ATOM 791 O O . ALA A 1 104 ? -25.296 4.990 16.405 1.00 58.84 104 ALA A O 1
ATOM 792 N N . PRO A 1 105 ? -25.963 3.714 18.117 1.00 74.75 105 PRO A N 1
ATOM 793 C CA . PRO A 1 105 ? -25.521 4.674 19.132 1.00 74.75 105 PRO A CA 1
ATOM 794 C C . PRO A 1 105 ? -23.995 4.880 19.155 1.00 74.75 105 PRO A C 1
ATOM 796 O O . PRO A 1 105 ? -23.509 5.776 19.842 1.00 74.75 105 PRO A O 1
ATOM 799 N N . VAL A 1 106 ? -23.239 4.052 18.425 1.00 89.50 106 VAL A N 1
ATOM 800 C CA . VAL A 1 106 ? -21.777 4.021 18.410 1.00 89.50 106 VAL A CA 1
ATOM 801 C C . VAL A 1 106 ? -21.287 3.930 16.956 1.00 89.50 106 VAL A C 1
ATOM 803 O O . VAL A 1 106 ? -21.487 2.879 16.342 1.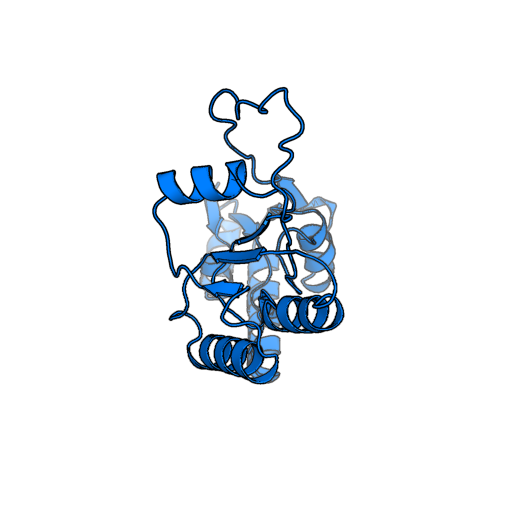00 89.50 106 VAL A O 1
ATOM 806 N N . PRO A 1 107 ? -20.639 4.982 16.419 1.00 92.88 107 PRO A N 1
ATOM 807 C CA . PRO A 1 107 ? -19.960 4.962 15.127 1.00 92.88 107 PRO A CA 1
ATOM 808 C C . PRO A 1 107 ? -19.053 3.742 14.922 1.00 92.88 107 PRO A C 1
ATOM 810 O O . PRO A 1 107 ? -18.205 3.446 15.771 1.00 92.88 107 PRO A O 1
ATOM 813 N N . GLN A 1 108 ? -19.215 3.073 13.781 1.00 94.62 108 GLN A N 1
ATOM 814 C CA . GLN A 1 108 ? -18.422 1.925 13.344 1.00 94.62 108 GLN A CA 1
ATOM 815 C C . GLN A 1 108 ? -17.350 2.360 12.340 1.00 94.62 108 GLN A C 1
ATOM 817 O O . GLN A 1 108 ? -17.654 2.789 11.225 1.00 94.62 108 GLN A O 1
ATOM 822 N N . LEU A 1 109 ? -16.082 2.248 12.729 1.00 96.88 109 LEU A N 1
ATOM 823 C CA . LEU A 1 109 ? -14.933 2.557 11.886 1.00 96.88 109 LEU A CA 1
ATOM 824 C C . LEU A 1 109 ? -14.357 1.264 11.318 1.00 96.88 109 LEU A C 1
ATOM 826 O O . LEU A 1 109 ? -14.139 0.305 12.053 1.00 96.88 109 LEU A O 1
ATOM 830 N N . LEU A 1 110 ? -14.030 1.256 10.033 1.00 97.56 110 LEU A N 1
ATOM 831 C CA . LEU A 1 110 ? -13.440 0.102 9.365 1.00 97.56 110 LEU A CA 1
ATOM 832 C C . LEU A 1 110 ? -12.136 0.486 8.673 1.00 97.56 110 LEU A C 1
ATOM 834 O O . LEU A 1 110 ? -12.107 1.413 7.868 1.00 97.56 110 LEU A O 1
ATOM 838 N N . CYS A 1 111 ? -11.076 -0.274 8.928 1.00 97.38 111 CYS A N 1
ATOM 839 C CA . CYS A 1 111 ? -9.835 -0.226 8.164 1.00 97.38 111 CYS A CA 1
ATOM 840 C C . CYS A 1 111 ? -9.551 -1.621 7.606 1.00 97.38 111 CYS A C 1
ATOM 842 O O . CYS A 1 111 ? -9.374 -2.574 8.365 1.00 97.38 111 CYS A O 1
ATOM 844 N N . VAL A 1 112 ? -9.489 -1.737 6.278 1.00 96.38 112 VAL A N 1
ATOM 845 C CA . VAL A 1 112 ? -9.237 -3.007 5.580 1.00 96.38 112 VAL A CA 1
ATOM 846 C C . VAL A 1 112 ? -7.835 -3.012 4.982 1.00 96.38 112 VAL A C 1
ATOM 848 O O . VAL A 1 112 ? -7.466 -2.129 4.208 1.00 96.38 112 VAL A O 1
ATOM 851 N N . GLY A 1 113 ? -7.065 -4.044 5.306 1.00 92.62 113 GLY A N 1
ATOM 852 C CA . GLY A 1 113 ? -5.723 -4.286 4.795 1.00 92.62 113 GLY A CA 1
ATOM 853 C C . GLY A 1 113 ? -4.903 -5.100 5.786 1.00 92.62 113 GLY A C 1
ATOM 854 O O . GLY A 1 113 ? -5.091 -4.984 6.995 1.00 92.62 113 GLY A O 1
ATOM 855 N N . HIS A 1 114 ? -3.969 -5.911 5.281 1.00 92.44 114 HIS A N 1
ATOM 856 C CA . HIS A 1 114 ? -3.003 -6.579 6.153 1.00 92.44 114 HIS A CA 1
ATOM 857 C C . HIS A 1 114 ? -2.257 -5.551 7.012 1.00 92.44 114 HIS A C 1
ATOM 859 O O . HIS A 1 114 ? -2.007 -4.422 6.573 1.00 92.44 114 HIS A O 1
ATOM 865 N N . LEU A 1 115 ? -1.910 -5.935 8.234 1.00 94.56 115 LEU A N 1
ATOM 866 C CA . LEU A 1 115 ? -1.154 -5.076 9.131 1.00 94.56 115 LEU A CA 1
ATOM 867 C C . LEU A 1 115 ? 0.294 -5.036 8.650 1.00 94.56 115 LEU A C 1
ATOM 869 O O . LEU A 1 115 ? 0.985 -6.047 8.675 1.00 94.56 115 LEU A O 1
ATOM 873 N N . SER A 1 116 ? 0.729 -3.868 8.187 1.00 92.62 116 SER A N 1
ATOM 874 C CA . SER A 1 116 ? 2.116 -3.611 7.803 1.00 92.62 116 SER A CA 1
ATOM 875 C C . SER A 1 116 ? 2.469 -2.145 7.995 1.00 92.62 116 SER A C 1
ATOM 877 O O . SER A 1 116 ? 1.601 -1.265 7.994 1.00 92.62 116 SER A O 1
ATOM 879 N N . GLN A 1 117 ? 3.770 -1.868 8.079 1.00 89.44 117 GLN A N 1
ATOM 880 C CA . GLN A 1 117 ? 4.290 -0.508 8.214 1.00 89.44 117 GLN A CA 1
ATOM 881 C C . GLN A 1 117 ? 3.731 0.447 7.146 1.00 89.44 117 GLN A C 1
ATOM 883 O O . GLN A 1 117 ? 3.379 1.586 7.456 1.00 89.44 117 GLN A O 1
ATOM 888 N N . ARG A 1 118 ? 3.582 -0.035 5.905 1.00 87.31 118 ARG A N 1
ATOM 889 C CA . ARG A 1 118 ? 3.050 0.734 4.770 1.00 87.31 118 ARG A CA 1
ATOM 890 C C . ARG A 1 118 ? 1.581 1.129 4.944 1.00 87.31 118 ARG A C 1
ATOM 892 O O . ARG A 1 118 ? 1.188 2.209 4.510 1.00 87.31 118 ARG A O 1
ATOM 899 N N . LYS A 1 119 ? 0.776 0.268 5.572 1.00 90.56 119 LYS A N 1
ATOM 900 C CA . LYS A 1 119 ? -0.659 0.491 5.820 1.00 90.56 119 LYS A CA 1
ATOM 901 C C . LYS A 1 119 ? -0.927 1.315 7.079 1.00 90.56 119 LYS A C 1
ATOM 903 O O . LYS A 1 119 ? -2.011 1.862 7.221 1.00 90.56 119 LYS A O 1
ATOM 908 N N . ALA A 1 120 ? 0.067 1.434 7.955 1.00 94.12 120 ALA A N 1
ATOM 909 C CA . ALA A 1 120 ? 0.138 2.388 9.054 1.00 94.12 120 ALA A CA 1
ATOM 910 C C . ALA A 1 120 ? -1.053 2.407 10.039 1.00 94.12 120 ALA A C 1
ATOM 912 O O . ALA A 1 120 ? -1.360 3.436 10.644 1.00 94.12 120 ALA A O 1
ATOM 913 N N . GLN A 1 121 ? -1.656 1.248 10.317 1.00 96.62 121 GLN A N 1
ATOM 914 C CA . GLN A 1 121 ? -2.730 1.093 11.310 1.00 96.62 121 GLN A CA 1
ATOM 915 C C . GLN A 1 121 ? -2.336 1.585 12.721 1.00 96.62 121 GLN A C 1
ATOM 917 O O . GLN A 1 121 ? -3.174 2.091 13.461 1.00 96.62 121 GLN A O 1
ATOM 922 N N . HIS A 1 122 ? -1.052 1.531 13.079 1.00 96.00 122 HIS A N 1
ATOM 923 C CA . HIS A 1 122 ? -0.493 2.129 14.302 1.00 96.00 122 HIS A CA 1
ATOM 924 C C . HIS A 1 122 ? -0.825 3.628 14.461 1.00 96.00 122 HIS A C 1
ATOM 926 O O . HIS A 1 122 ? -1.079 4.105 15.571 1.00 96.00 122 HIS A O 1
ATOM 932 N N . GLN A 1 123 ? -0.869 4.388 13.360 1.00 96.38 123 GLN A N 1
ATOM 933 C CA . GLN A 1 123 ? -1.241 5.805 13.393 1.00 96.38 123 GLN A CA 1
ATOM 934 C C . GLN A 1 123 ? -2.737 5.984 13.630 1.00 96.38 123 GLN A C 1
ATOM 936 O O . GLN A 1 123 ? -3.126 6.877 14.381 1.00 96.38 123 GLN A O 1
ATOM 941 N N . LEU A 1 124 ? -3.566 5.101 13.066 1.00 96.88 124 LEU A N 1
ATOM 942 C CA . LEU A 1 124 ? -4.997 5.071 13.354 1.00 96.88 124 LEU A CA 1
ATOM 943 C C . LEU A 1 124 ? -5.247 4.788 14.840 1.00 96.88 124 LEU A C 1
ATOM 945 O O . LEU A 1 124 ? -5.958 5.551 15.486 1.00 96.88 124 LEU A O 1
ATOM 949 N N . VAL A 1 125 ? -4.593 3.777 15.419 1.00 97.38 125 VAL A N 1
ATOM 950 C CA . VAL A 1 125 ? -4.691 3.489 16.863 1.00 97.38 125 VAL A CA 1
ATOM 951 C C . VAL A 1 125 ? -4.268 4.705 17.697 1.00 97.38 125 VAL A C 1
ATOM 953 O O . VAL A 1 125 ? -4.958 5.075 18.646 1.00 97.38 125 VAL A O 1
ATOM 956 N N . LYS A 1 126 ? -3.178 5.387 17.312 1.00 96.75 126 LYS A N 1
ATOM 957 C CA . LYS A 1 126 ? -2.713 6.616 17.979 1.00 96.75 126 LYS A CA 1
ATOM 958 C C . LYS A 1 126 ? -3.740 7.749 17.892 1.00 96.75 126 LYS A C 1
ATOM 960 O O . LYS A 1 126 ? -3.937 8.467 18.867 1.00 96.75 126 LYS A O 1
ATOM 965 N N . ALA A 1 127 ? -4.390 7.926 16.745 1.00 96.06 127 ALA A N 1
ATOM 966 C CA . ALA A 1 127 ? -5.433 8.933 16.577 1.00 96.06 127 ALA A CA 1
ATOM 967 C C . ALA A 1 127 ? -6.665 8.607 17.436 1.00 96.06 127 ALA A C 1
ATOM 969 O O . ALA A 1 127 ? -7.167 9.475 18.148 1.00 96.06 127 ALA A O 1
ATOM 970 N N . LEU A 1 128 ? -7.100 7.345 17.434 1.00 96.81 128 LEU A N 1
ATOM 971 C CA . LEU A 1 128 ? -8.254 6.868 18.196 1.00 96.81 128 LEU A CA 1
ATOM 972 C C . LEU A 1 128 ? -8.045 6.939 19.710 1.00 96.81 128 LEU A C 1
ATOM 974 O O . LEU A 1 128 ? -8.991 7.225 20.446 1.00 96.81 128 LEU A O 1
ATOM 978 N N . GLN A 1 129 ? -6.808 6.781 20.184 1.00 96.56 129 GLN A N 1
ATOM 979 C CA . GLN A 1 129 ? -6.458 7.002 21.588 1.00 96.56 129 GLN A CA 1
ATOM 980 C C . GLN A 1 129 ? -6.858 8.407 22.074 1.00 96.56 129 GLN A C 1
ATOM 982 O O . GLN A 1 129 ? -7.279 8.552 23.221 1.00 96.56 129 GLN A O 1
ATOM 987 N N . ASN A 1 130 ? -6.798 9.427 21.211 1.00 96.12 130 ASN A N 1
ATOM 988 C CA . ASN A 1 130 ? -7.193 10.799 21.558 1.00 96.12 130 ASN A CA 1
ATOM 989 C C . ASN A 1 130 ? -8.714 11.019 21.536 1.00 96.12 130 ASN A C 1
ATOM 991 O O . ASN A 1 130 ? -9.190 12.067 21.964 1.00 96.12 130 ASN A O 1
ATOM 995 N N . LEU A 1 131 ? -9.483 10.043 21.046 1.00 95.19 131 LEU A N 1
ATOM 996 C CA . LEU A 1 131 ? -10.935 10.120 20.882 1.00 95.19 131 LEU A CA 1
ATOM 997 C C . LEU A 1 131 ? -11.685 9.202 21.857 1.00 95.19 131 LEU A C 1
ATOM 999 O O . LEU A 1 131 ? -12.865 8.927 21.659 1.00 95.19 131 LEU A O 1
ATOM 1003 N N . GLN A 1 132 ? -11.036 8.700 22.911 1.00 91.94 132 GLN A N 1
ATOM 1004 C CA . GLN A 1 132 ? -11.642 7.760 23.869 1.00 91.94 132 GLN A CA 1
ATOM 1005 C C . GLN A 1 132 ? -12.906 8.295 24.563 1.00 91.94 132 GLN A C 1
ATOM 1007 O O . GLN A 1 132 ? -13.782 7.510 24.929 1.00 91.94 132 GLN A O 1
ATOM 1012 N N . SER A 1 133 ? -13.028 9.618 24.717 1.00 92.81 133 SER A N 1
ATOM 1013 C CA . SER A 1 133 ? -14.209 10.266 25.303 1.00 92.81 133 SER A CA 1
ATOM 1014 C C . SER A 1 133 ? -15.467 10.149 24.436 1.00 92.81 133 SER A C 1
ATOM 1016 O O . SER A 1 133 ? -16.573 10.297 24.949 1.00 92.81 133 SER A O 1
ATOM 1018 N N . LEU A 1 134 ? -15.316 9.869 23.139 1.00 93.69 134 LEU A N 1
ATOM 1019 C CA . LEU A 1 134 ? -16.423 9.668 22.210 1.00 93.69 134 LEU A CA 1
ATOM 1020 C C . LEU A 1 134 ? -16.790 8.180 22.126 1.00 93.69 134 LEU A C 1
ATOM 1022 O O . LEU A 1 134 ? -15.911 7.325 22.271 1.00 93.69 134 LEU A O 1
ATOM 1026 N N . PRO A 1 135 ? -18.062 7.835 21.876 1.00 92.25 135 PRO A N 1
ATOM 1027 C CA . PRO A 1 135 ? -18.439 6.462 21.577 1.00 92.25 135 PRO A CA 1
ATOM 1028 C C . PRO A 1 135 ? -17.956 6.112 20.164 1.00 92.25 135 PRO A C 1
ATOM 1030 O O . PRO A 1 135 ? -18.332 6.778 19.209 1.00 92.25 135 PRO A O 1
ATOM 1033 N N . TRP A 1 136 ? -17.116 5.090 20.020 1.00 95.62 136 TRP A N 1
ATOM 1034 C CA . TRP A 1 136 ? -16.760 4.510 18.721 1.00 95.62 136 TRP A CA 1
ATOM 1035 C C . TRP A 1 136 ? -16.289 3.064 18.893 1.00 95.62 136 TRP A C 1
ATOM 1037 O O . TRP A 1 136 ? -15.804 2.689 19.966 1.00 95.62 136 TRP A O 1
ATOM 1047 N N . HIS A 1 137 ? -16.414 2.283 17.824 1.00 96.81 137 HIS A N 1
ATOM 1048 C CA . HIS A 1 137 ? -15.802 0.966 17.670 1.00 96.81 137 HIS A CA 1
ATOM 1049 C C . HIS A 1 137 ? -15.019 0.929 16.356 1.00 96.81 137 HIS A C 1
ATOM 1051 O O . HIS A 1 137 ? -15.436 1.542 15.375 1.00 96.81 137 HIS A O 1
ATOM 1057 N N . CYS A 1 138 ? -13.871 0.259 16.334 1.00 97.94 138 CYS A N 1
ATOM 1058 C CA . CYS A 1 138 ? -13.016 0.170 15.160 1.00 97.94 138 CYS A CA 1
ATOM 1059 C C . CYS A 1 138 ? -12.661 -1.281 14.851 1.00 97.94 138 CYS A C 1
ATOM 1061 O O . CYS A 1 138 ? -12.092 -1.975 15.685 1.00 97.94 138 CYS A O 1
ATOM 1063 N N . THR A 1 139 ? -12.934 -1.709 13.626 1.00 98.19 139 THR A N 1
ATOM 1064 C CA . THR A 1 139 ? -12.534 -3.015 13.112 1.00 98.19 139 THR A CA 1
ATOM 1065 C C . THR A 1 139 ? -11.336 -2.849 12.180 1.00 98.19 139 THR A C 1
ATOM 1067 O O . THR A 1 139 ? -11.387 -2.117 11.187 1.00 98.19 139 THR A O 1
ATOM 1070 N N . LEU A 1 140 ? -10.246 -3.544 12.497 1.00 98.06 140 LEU A N 1
ATOM 1071 C CA . LEU A 1 140 ? -9.055 -3.685 11.668 1.00 98.06 140 LEU A CA 1
ATOM 1072 C C . LEU A 1 140 ? -9.089 -5.072 11.012 1.00 98.06 140 LEU A C 1
ATOM 1074 O O . LEU A 1 140 ? -8.794 -6.082 11.655 1.00 98.06 140 LEU A O 1
ATOM 1078 N N . ALA A 1 141 ? -9.468 -5.118 9.734 1.00 97.38 141 ALA A N 1
ATOM 1079 C CA . ALA A 1 141 ? -9.662 -6.362 8.997 1.00 97.38 141 ALA A CA 1
ATOM 1080 C C . ALA A 1 141 ? -8.525 -6.633 8.007 1.00 97.38 141 ALA A C 1
ATOM 1082 O O . ALA A 1 141 ? -8.321 -5.889 7.046 1.00 97.38 141 ALA A O 1
ATOM 1083 N N . GLY A 1 142 ? -7.796 -7.727 8.213 1.00 95.06 142 GLY A N 1
ATOM 1084 C CA . GLY A 1 142 ? -6.684 -8.141 7.364 1.00 95.06 142 GLY A CA 1
ATOM 1085 C C . GLY A 1 142 ? -5.658 -8.999 8.095 1.00 95.06 142 GLY A C 1
ATOM 1086 O O . GLY A 1 142 ? -5.673 -9.118 9.317 1.00 95.06 142 GLY A O 1
ATOM 1087 N N . SER A 1 143 ? -4.756 -9.610 7.326 1.00 94.75 143 SER A N 1
ATOM 1088 C CA . SER A 1 143 ? -3.721 -10.506 7.856 1.00 94.75 143 SER A CA 1
ATOM 1089 C C . SER A 1 143 ? -2.878 -9.862 8.955 1.00 94.75 143 SER A C 1
ATOM 1091 O O . SER A 1 143 ? -2.400 -8.736 8.795 1.00 94.75 143 SER A O 1
ATOM 1093 N N . LEU A 1 144 ? -2.649 -10.623 10.026 1.00 94.69 144 LEU A N 1
ATOM 1094 C CA . LEU A 1 144 ? -1.723 -10.296 11.114 1.00 94.69 144 LEU A CA 1
ATOM 1095 C C . LEU A 1 144 ? -0.343 -10.946 10.912 1.00 94.69 144 LEU A C 1
ATOM 1097 O O . LEU A 1 144 ? 0.609 -10.585 11.600 1.00 94.69 144 LEU A O 1
ATOM 1101 N N . ASP A 1 145 ? -0.230 -11.880 9.965 1.00 93.06 145 ASP A N 1
ATOM 1102 C CA . ASP A 1 145 ? 0.924 -12.778 9.856 1.00 93.06 145 ASP A CA 1
ATOM 1103 C C . ASP A 1 145 ? 1.951 -12.317 8.816 1.00 93.06 145 ASP A C 1
ATOM 1105 O O . ASP A 1 145 ? 3.117 -12.696 8.889 1.00 93.06 145 ASP A O 1
ATOM 1109 N N . ARG A 1 146 ? 1.538 -11.482 7.850 1.00 88.31 146 ARG A N 1
ATOM 1110 C CA . ARG A 1 146 ? 2.418 -10.983 6.773 1.00 88.31 146 ARG A CA 1
ATOM 1111 C C . ARG A 1 146 ? 3.575 -10.123 7.287 1.00 88.31 146 ARG A C 1
ATOM 1113 O O . ARG A 1 146 ? 4.623 -10.091 6.654 1.00 88.31 146 ARG A O 1
ATOM 1120 N N . ASP A 1 147 ? 3.372 -9.447 8.411 1.00 91.06 147 ASP A N 1
ATOM 1121 C CA . ASP A 1 147 ? 4.390 -8.696 9.142 1.00 91.06 147 ASP A CA 1
ATOM 1122 C C . ASP A 1 147 ? 4.098 -8.832 10.643 1.00 91.06 147 ASP A C 1
ATOM 1124 O O . ASP A 1 147 ? 3.412 -8.013 11.261 1.00 91.06 147 ASP A O 1
ATOM 1128 N N . SER A 1 148 ? 4.556 -9.946 11.217 1.00 93.25 148 SER A N 1
ATOM 1129 C CA . SER A 1 148 ? 4.245 -10.328 12.597 1.00 93.25 148 SER A CA 1
ATOM 1130 C C . SER A 1 148 ? 4.840 -9.375 13.635 1.00 93.25 148 SER A C 1
ATOM 1132 O O . SER A 1 148 ? 4.252 -9.170 14.696 1.00 93.25 148 SER A O 1
ATOM 1134 N N . VAL A 1 149 ? 5.984 -8.754 13.333 1.00 95.25 149 VAL A N 1
ATOM 1135 C CA . VAL A 1 149 ? 6.610 -7.754 14.208 1.00 95.25 149 VAL A CA 1
ATOM 1136 C C . VAL A 1 149 ? 5.736 -6.505 14.260 1.00 95.25 149 VAL A C 1
ATOM 1138 O O . VAL A 1 149 ? 5.418 -6.012 15.345 1.00 95.25 149 VAL A O 1
ATOM 1141 N N . TYR A 1 150 ? 5.294 -6.020 13.097 1.00 95.25 150 TYR A N 1
ATOM 1142 C CA . TYR A 1 150 ? 4.406 -4.870 13.023 1.00 95.25 150 TYR A CA 1
ATOM 1143 C C . TYR A 1 150 ? 3.050 -5.139 13.688 1.00 95.25 150 TYR A C 1
ATOM 1145 O O . TYR A 1 150 ? 2.575 -4.321 14.481 1.00 95.25 150 TYR A O 1
ATOM 1153 N N . SER A 1 151 ? 2.431 -6.292 13.416 1.00 96.56 151 SER A N 1
ATOM 1154 C CA . SER A 1 151 ? 1.125 -6.635 13.988 1.00 96.56 151 SER A CA 1
ATOM 1155 C C . SER A 1 151 ? 1.180 -6.766 15.514 1.00 96.56 151 SER A C 1
ATOM 1157 O O . SER A 1 151 ? 0.312 -6.223 16.201 1.00 96.56 151 SER A O 1
ATOM 1159 N N . GLN A 1 152 ? 2.237 -7.373 16.067 1.00 97.31 152 GLN A N 1
ATOM 1160 C CA . GLN A 1 152 ? 2.479 -7.407 17.514 1.00 97.31 152 GLN A CA 1
ATOM 1161 C C . GLN A 1 152 ? 2.659 -6.004 18.104 1.00 97.31 152 GLN A C 1
ATOM 1163 O O . GLN A 1 152 ? 2.131 -5.726 19.183 1.00 97.31 152 GLN A O 1
ATOM 1168 N N . GLY A 1 153 ? 3.344 -5.106 17.391 1.00 97.81 153 GLY A N 1
ATOM 1169 C CA . GLY A 1 153 ? 3.471 -3.700 17.776 1.00 97.81 153 GLY A CA 1
ATOM 1170 C C . GLY A 1 153 ? 2.118 -2.988 17.867 1.00 97.81 153 GLY A C 1
ATOM 1171 O O . GLY A 1 153 ? 1.837 -2.319 18.862 1.00 97.81 153 GLY A O 1
ATOM 1172 N N . VAL A 1 154 ? 1.242 -3.188 16.878 1.00 97.62 154 VAL A N 1
ATOM 1173 C CA . VAL A 1 154 ? -0.126 -2.639 16.884 1.00 97.62 154 VAL A CA 1
ATOM 1174 C C . VAL A 1 154 ? -0.954 -3.218 18.038 1.00 97.62 154 VAL A C 1
ATOM 1176 O O . VAL A 1 154 ? -1.609 -2.461 18.753 1.00 97.62 154 VAL A O 1
ATOM 1179 N N . ILE A 1 155 ? -0.887 -4.532 18.283 1.00 98.06 155 ILE A N 1
ATOM 1180 C CA . ILE A 1 155 ? -1.574 -5.189 19.412 1.00 98.06 155 ILE A CA 1
ATOM 1181 C C . ILE A 1 155 ? -1.102 -4.612 20.753 1.00 98.06 155 ILE A C 1
ATOM 1183 O O . ILE A 1 155 ? -1.917 -4.280 21.617 1.00 98.06 155 ILE A O 1
ATOM 1187 N N . ALA A 1 156 ? 0.211 -4.458 20.933 1.00 98.12 156 ALA A N 1
ATOM 1188 C CA . ALA A 1 156 ? 0.785 -3.870 22.139 1.00 98.12 156 ALA A CA 1
ATOM 1189 C C . ALA A 1 156 ? 0.343 -2.410 22.326 1.00 98.12 156 ALA A C 1
ATOM 1191 O O . ALA A 1 156 ? 0.045 -1.996 23.446 1.00 98.12 156 ALA A O 1
ATOM 1192 N N . GLN A 1 157 ? 0.239 -1.642 21.239 1.00 97.88 157 GLN A N 1
ATOM 1193 C CA . GLN A 1 157 ? -0.247 -0.266 21.274 1.00 97.88 157 GLN A CA 1
ATOM 1194 C C . GLN A 1 157 ? -1.729 -0.182 21.668 1.00 97.88 157 GLN A C 1
ATOM 1196 O O . GLN A 1 157 ? -2.086 0.656 22.494 1.00 97.88 157 GLN A O 1
ATOM 1201 N N . ILE A 1 158 ? -2.584 -1.057 21.126 1.00 98.25 158 ILE A N 1
ATOM 1202 C CA . ILE A 1 158 ? -4.008 -1.151 21.498 1.00 98.25 158 ILE A CA 1
ATOM 1203 C C . ILE A 1 158 ? -4.142 -1.433 23.000 1.00 98.25 158 ILE A C 1
ATOM 1205 O O . ILE A 1 158 ? -4.895 -0.743 23.690 1.00 98.25 158 ILE A O 1
ATOM 1209 N N . ARG A 1 159 ? -3.360 -2.389 23.518 1.00 97.94 159 ARG A N 1
ATOM 1210 C CA . ARG A 1 159 ? -3.291 -2.720 24.951 1.00 97.94 159 ARG A CA 1
ATOM 1211 C C . ARG A 1 159 ? -2.852 -1.542 25.805 1.00 97.94 159 ARG A C 1
ATOM 1213 O O . ARG A 1 159 ? -3.541 -1.181 26.753 1.00 97.94 159 ARG A O 1
ATOM 1220 N N . ALA A 1 160 ? -1.730 -0.916 25.455 1.00 97.50 160 ALA A N 1
ATOM 1221 C CA . ALA A 1 160 ? -1.187 0.221 26.193 1.00 97.50 160 ALA A CA 1
ATOM 1222 C C . ALA A 1 160 ? -2.147 1.423 26.214 1.00 97.50 160 ALA A C 1
ATOM 1224 O O . ALA A 1 160 ? -2.159 2.188 27.175 1.00 97.50 160 ALA A O 1
ATOM 1225 N N . ALA A 1 161 ? -2.966 1.578 25.171 1.00 96.81 161 ALA A N 1
ATOM 1226 C CA . ALA A 1 161 ? -3.988 2.612 25.079 1.00 96.81 161 ALA A CA 1
ATOM 1227 C C . ALA A 1 161 ? -5.318 2.243 25.769 1.00 96.81 161 ALA A C 1
ATOM 1229 O O . ALA A 1 161 ? -6.212 3.085 25.804 1.00 96.81 161 ALA A O 1
ATOM 1230 N N . GLY A 1 162 ? -5.475 1.020 26.297 1.00 96.94 162 GLY A N 1
ATOM 1231 C CA . GLY A 1 162 ? -6.725 0.550 26.907 1.00 96.94 162 GLY A CA 1
ATOM 1232 C C . GLY A 1 162 ? -7.865 0.349 25.901 1.00 96.94 162 GLY A C 1
ATOM 1233 O O . GLY A 1 162 ? -9.036 0.437 26.263 1.00 96.94 162 GLY A O 1
ATOM 1234 N N . LEU A 1 163 ? -7.540 0.106 24.628 1.00 97.75 163 LEU A N 1
ATOM 1235 C CA . LEU A 1 163 ? -8.502 0.083 23.522 1.00 97.75 163 LEU A CA 1
ATOM 1236 C C . LEU A 1 163 ? -9.002 -1.324 23.152 1.00 97.75 163 LEU A C 1
ATOM 1238 O O . LEU A 1 163 ? -9.740 -1.458 22.182 1.00 97.75 163 LEU A O 1
ATOM 1242 N N . GLU A 1 164 ? -8.654 -2.369 23.907 1.00 96.50 164 GLU A N 1
ATOM 1243 C CA . GLU A 1 164 ? -9.009 -3.767 23.587 1.00 96.50 164 GLU A CA 1
ATOM 1244 C C . GLU A 1 164 ? -10.524 -4.021 23.496 1.00 96.50 164 GLU A C 1
ATOM 1246 O O . GLU A 1 164 ? -10.957 -4.876 22.735 1.00 96.50 164 GLU A O 1
ATOM 1251 N N . GLY A 1 165 ? -11.344 -3.258 24.227 1.00 95.00 165 GLY A N 1
ATOM 1252 C CA . GLY A 1 165 ? -12.811 -3.333 24.136 1.00 95.00 165 GLY A CA 1
ATOM 1253 C C . GLY A 1 165 ? -13.431 -2.476 23.025 1.00 95.00 165 GLY A C 1
ATOM 1254 O O . GLY A 1 165 ? -14.652 -2.377 22.945 1.00 95.00 165 GLY A O 1
ATOM 1255 N N . ARG A 1 166 ? -12.608 -1.785 22.228 1.00 96.25 166 ARG A N 1
ATOM 1256 C CA . ARG A 1 166 ? -13.040 -0.828 21.195 1.00 96.25 166 ARG A CA 1
ATOM 1257 C C . ARG A 1 166 ? -12.395 -1.053 19.834 1.00 96.25 166 ARG A C 1
ATOM 1259 O O . ARG A 1 166 ? -12.912 -0.534 18.848 1.00 96.25 166 ARG A O 1
ATOM 1266 N N . VAL A 1 167 ? -11.259 -1.742 19.787 1.00 97.88 167 VAL A N 1
ATOM 1267 C CA . VAL A 1 167 ? -10.540 -2.075 18.560 1.00 97.88 167 VAL A CA 1
ATOM 1268 C C . VAL A 1 167 ? -10.516 -3.587 18.402 1.00 97.88 167 VAL A C 1
ATOM 1270 O O . VAL A 1 167 ? -9.884 -4.289 19.188 1.00 97.88 167 VAL A O 1
ATOM 1273 N N . GLU A 1 168 ? -11.175 -4.069 17.360 1.00 97.31 168 GLU A N 1
ATOM 1274 C CA . GLU A 1 168 ? -11.219 -5.475 16.986 1.00 97.31 168 GLU A CA 1
ATOM 1275 C C . GLU A 1 168 ? -10.228 -5.757 15.852 1.00 97.31 168 GLU A C 1
ATOM 1277 O O . GLU A 1 168 ? -10.174 -5.034 14.858 1.00 97.31 168 GLU A O 1
ATOM 1282 N N . LEU A 1 169 ? -9.450 -6.830 15.990 1.00 97.50 169 LEU A N 1
ATOM 1283 C CA . LEU A 1 169 ? -8.549 -7.351 14.961 1.00 97.50 169 LEU A CA 1
ATOM 1284 C C . LEU A 1 169 ? -9.135 -8.664 14.439 1.00 97.50 169 LEU A C 1
ATOM 1286 O O . LEU A 1 169 ? -9.059 -9.679 15.127 1.00 97.50 169 LEU A O 1
ATOM 1290 N N . THR A 1 170 ? -9.711 -8.667 13.238 1.00 96.19 170 THR A N 1
ATOM 1291 C CA . THR A 1 170 ? -10.438 -9.853 12.736 1.00 96.19 170 THR A CA 1
ATOM 1292 C C . THR A 1 170 ? -9.530 -10.897 12.090 1.00 96.19 170 THR A C 1
ATOM 1294 O O . THR A 1 170 ? -9.949 -12.032 11.884 1.00 96.19 170 THR A O 1
ATOM 1297 N N . GLY A 1 171 ? -8.309 -10.517 11.703 1.00 94.94 171 GLY A N 1
ATOM 1298 C CA . GLY A 1 171 ? -7.501 -11.315 10.780 1.00 94.94 171 GLY A CA 1
ATOM 1299 C C . GLY A 1 171 ? -8.037 -11.261 9.343 1.00 94.94 171 GLY A C 1
ATOM 1300 O O . GLY A 1 171 ? -8.823 -10.376 8.988 1.00 94.94 171 GLY A O 1
ATOM 1301 N N . GLU A 1 172 ? -7.590 -12.193 8.495 1.00 94.56 172 GLU A N 1
ATOM 1302 C CA . GLU A 1 172 ? -8.149 -12.355 7.146 1.00 94.56 172 GLU A CA 1
ATOM 1303 C C . GLU A 1 172 ? -9.590 -12.877 7.222 1.00 94.56 172 GLU A C 1
ATOM 1305 O O . GLU A 1 172 ? -9.896 -13.800 7.974 1.00 94.56 172 GLU A O 1
ATOM 1310 N N . VAL A 1 173 ? -10.478 -12.290 6.418 1.00 94.50 173 VAL A N 1
ATOM 1311 C CA . VAL A 1 173 ? -11.905 -12.630 6.386 1.00 94.50 173 VAL A CA 1
ATOM 1312 C C . VAL A 1 173 ? -12.332 -13.020 4.974 1.00 94.50 173 VAL A C 1
ATOM 1314 O O . VAL A 1 173 ? -11.756 -12.560 3.987 1.00 94.50 173 VAL A O 1
ATOM 1317 N N . ALA A 1 174 ? -13.359 -13.865 4.867 1.00 93.38 174 ALA A N 1
ATOM 1318 C CA . ALA A 1 174 ? -13.935 -14.243 3.578 1.00 93.38 174 ALA A CA 1
ATOM 1319 C C . ALA A 1 174 ? -14.583 -13.037 2.865 1.00 93.38 174 ALA A C 1
ATOM 1321 O O . ALA A 1 174 ? -15.070 -12.115 3.520 1.00 93.38 174 ALA A O 1
ATOM 1322 N N . GLU A 1 175 ? -14.661 -13.073 1.526 1.00 88.38 175 GLU A N 1
ATOM 1323 C CA . GLU A 1 175 ? -15.229 -11.980 0.708 1.00 88.38 175 GLU A CA 1
ATOM 1324 C C . GLU A 1 175 ? -16.649 -11.590 1.156 1.00 88.38 175 GLU A C 1
ATOM 1326 O O . GLU A 1 175 ? -16.960 -10.405 1.245 1.00 88.38 175 GLU A O 1
ATOM 1331 N N . SER A 1 176 ? -17.500 -12.564 1.499 1.00 87.69 176 SER A N 1
ATOM 1332 C CA . SER A 1 176 ? -18.866 -12.299 1.971 1.00 87.69 176 SER A CA 1
ATOM 1333 C C . SER A 1 176 ? -18.896 -11.509 3.280 1.00 87.69 176 SER A C 1
ATOM 1335 O O . SER A 1 176 ? -19.665 -10.561 3.402 1.00 87.69 176 SER A O 1
ATOM 1337 N N . HIS A 1 177 ? -18.026 -11.851 4.231 1.00 89.88 177 HIS A N 1
ATOM 1338 C CA . HIS A 1 177 ? -17.945 -11.146 5.507 1.00 89.88 177 HIS A CA 1
ATOM 1339 C C . HIS A 1 177 ? -17.309 -9.761 5.345 1.00 89.88 177 HIS A C 1
ATOM 1341 O O . HIS A 1 177 ? -17.726 -8.799 5.982 1.00 89.88 177 HIS A O 1
ATOM 1347 N N . LEU A 1 178 ? -16.356 -9.615 4.420 1.00 91.06 178 LEU A N 1
ATOM 1348 C CA . LEU A 1 178 ? -15.801 -8.309 4.082 1.00 91.06 178 LEU A CA 1
ATOM 1349 C C . LEU A 1 178 ? -16.880 -7.348 3.559 1.00 91.06 178 LEU A C 1
ATOM 1351 O O . LEU A 1 178 ? -16.900 -6.177 3.934 1.00 91.06 178 LEU A O 1
ATOM 1355 N N . VAL A 1 179 ? -17.800 -7.842 2.725 1.00 89.06 179 VAL A N 1
ATOM 1356 C CA . VAL A 1 179 ? -18.953 -7.059 2.253 1.00 89.06 179 VAL A CA 1
ATOM 1357 C C . VAL A 1 179 ? -19.844 -6.626 3.420 1.00 89.06 179 VAL A C 1
ATOM 1359 O O . VAL A 1 179 ? -20.277 -5.475 3.446 1.00 89.06 179 VAL A O 1
ATOM 1362 N N . GLU A 1 180 ? -20.092 -7.501 4.395 1.00 89.12 180 GLU A N 1
ATOM 1363 C CA . GLU A 1 180 ? -20.862 -7.161 5.600 1.00 89.12 180 GLU A CA 1
ATOM 1364 C C . GLU A 1 180 ? -20.176 -6.067 6.422 1.00 89.12 180 GLU A C 1
ATOM 1366 O O . GLU A 1 180 ? -20.835 -5.100 6.800 1.00 89.12 180 GLU A O 1
ATOM 1371 N N . LEU A 1 181 ? -18.859 -6.165 6.637 1.00 91.69 181 LEU A N 1
ATOM 1372 C CA . LEU A 1 181 ? -18.082 -5.137 7.334 1.00 91.69 181 LEU A CA 1
ATOM 1373 C C . LEU A 1 181 ? -18.200 -3.781 6.628 1.00 91.69 181 LEU A C 1
ATOM 1375 O O . LEU A 1 181 ? -18.488 -2.774 7.273 1.00 91.69 181 LEU A O 1
ATOM 1379 N N . TYR A 1 182 ? -18.059 -3.748 5.299 1.00 90.88 182 TYR A N 1
ATOM 1380 C CA . TYR A 1 182 ? -18.252 -2.521 4.519 1.00 90.88 182 TYR A CA 1
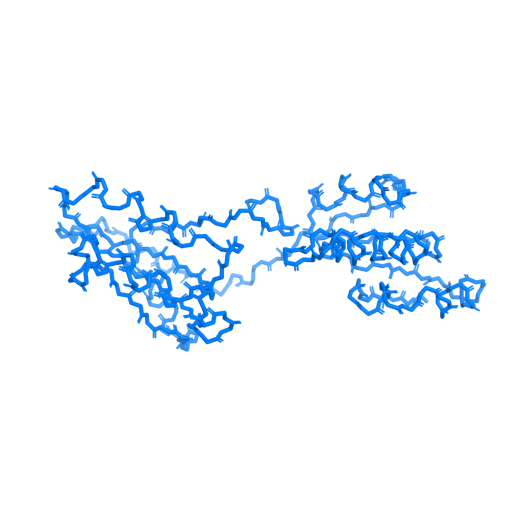ATOM 1381 C C . TYR A 1 182 ? -19.674 -1.955 4.632 1.00 90.88 182 TYR A C 1
ATOM 1383 O O . TYR A 1 182 ? -19.841 -0.740 4.643 1.00 90.88 182 TYR A O 1
ATOM 1391 N N . GLN A 1 183 ? -20.698 -2.807 4.716 1.00 87.31 183 GLN A N 1
ATOM 1392 C CA . GLN A 1 183 ? -22.091 -2.376 4.890 1.00 87.31 183 GLN A CA 1
ATOM 1393 C C . GLN A 1 183 ? -22.415 -1.910 6.317 1.00 87.31 183 GLN A C 1
ATOM 1395 O O . GLN A 1 183 ? -23.407 -1.208 6.520 1.00 87.31 183 GLN A O 1
ATOM 1400 N N . GLN A 1 184 ? -21.639 -2.347 7.308 1.00 87.38 184 GLN A N 1
ATOM 1401 C CA . GLN A 1 184 ? -21.819 -1.996 8.717 1.00 87.38 184 GLN A CA 1
ATOM 1402 C C . GLN A 1 184 ? -20.999 -0.775 9.138 1.00 87.38 184 GLN A C 1
ATOM 1404 O O . GLN A 1 184 ? -21.356 -0.139 10.125 1.00 87.38 184 GLN A O 1
ATOM 1409 N N . ALA A 1 185 ? -19.934 -0.447 8.407 1.00 91.19 185 ALA A N 1
ATOM 1410 C CA . ALA A 1 185 ? -19.087 0.701 8.685 1.00 91.19 185 ALA A CA 1
ATOM 1411 C C . ALA A 1 185 ? -19.802 2.029 8.390 1.00 91.19 185 ALA A C 1
ATOM 1413 O O . ALA A 1 185 ? -20.298 2.251 7.286 1.00 91.19 185 ALA A O 1
ATOM 1414 N N . ASP A 1 186 ? -19.773 2.945 9.357 1.00 90.50 186 ASP A N 1
ATOM 1415 C CA . ASP A 1 186 ? -20.172 4.342 9.166 1.00 90.50 186 ASP A CA 1
ATOM 1416 C C . ASP A 1 186 ? -19.026 5.158 8.549 1.00 90.50 186 ASP A C 1
ATOM 1418 O O . ASP A 1 186 ? -19.253 6.115 7.808 1.00 90.50 186 ASP A O 1
ATOM 1422 N N . VAL A 1 187 ? -17.778 4.778 8.853 1.00 92.31 187 VAL A N 1
ATOM 1423 C CA . VAL A 1 187 ? -16.565 5.437 8.360 1.00 92.31 187 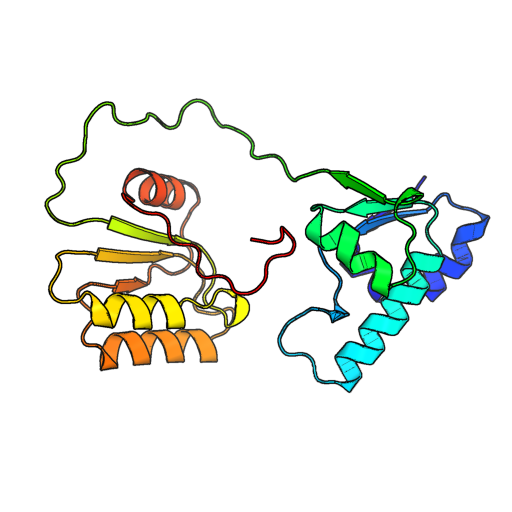VAL A CA 1
ATOM 1424 C C . VAL A 1 187 ? -15.547 4.393 7.917 1.00 92.31 187 VAL A C 1
ATOM 1426 O O . VAL A 1 187 ? -15.087 3.577 8.714 1.00 92.31 187 VAL A O 1
ATOM 1429 N N . PHE A 1 188 ? -15.129 4.459 6.655 1.00 94.69 188 PHE A N 1
ATOM 1430 C CA . PHE A 1 188 ? -13.948 3.740 6.184 1.00 94.69 188 PHE A CA 1
ATOM 1431 C C . PHE A 1 188 ? -12.702 4.609 6.376 1.00 94.69 188 PHE A C 1
ATOM 1433 O O . PHE A 1 188 ? -12.673 5.761 5.942 1.00 94.69 188 PHE A O 1
ATOM 1440 N N . VAL A 1 189 ? -11.672 4.059 7.016 1.00 95.56 189 VAL A N 1
ATOM 1441 C CA . VAL A 1 189 ? -10.407 4.745 7.281 1.00 95.56 189 VAL A CA 1
ATOM 1442 C C . VAL A 1 189 ? -9.287 4.070 6.505 1.00 95.56 189 VAL A C 1
ATOM 1444 O O . VAL A 1 189 ? -9.091 2.860 6.595 1.00 95.56 189 VAL A O 1
ATOM 1447 N N . PHE A 1 190 ? -8.521 4.876 5.774 1.00 92.94 190 PHE A N 1
ATOM 1448 C CA . PHE A 1 190 ? -7.396 4.421 4.966 1.00 92.94 190 PHE A CA 1
ATOM 1449 C C . PHE A 1 190 ? -6.112 5.160 5.381 1.00 92.94 190 PHE A C 1
ATOM 1451 O O . PHE A 1 190 ? -5.831 6.225 4.840 1.00 92.94 190 PHE A O 1
ATOM 1458 N N . PRO A 1 191 ? -5.355 4.645 6.371 1.00 91.38 191 PRO A N 1
ATOM 1459 C CA . PRO A 1 191 ? -4.192 5.341 6.928 1.00 91.38 191 PRO A CA 1
ATOM 1460 C C . PRO A 1 191 ? -2.878 5.089 6.167 1.00 91.38 191 PRO A C 1
ATOM 1462 O O . PRO A 1 191 ? -1.818 5.470 6.658 1.00 91.38 191 PRO A O 1
ATOM 1465 N N . SER A 1 192 ? -2.925 4.426 5.007 1.00 86.94 192 SER A N 1
ATOM 1466 C CA . SER A 1 192 ? -1.739 4.011 4.250 1.00 86.94 192 SER A CA 1
ATOM 1467 C C . SER A 1 192 ? -0.807 5.186 3.930 1.00 86.94 192 SER A C 1
ATOM 1469 O O . SER A 1 192 ? -1.255 6.250 3.524 1.00 86.94 192 SER A O 1
ATOM 1471 N N . LEU A 1 193 ? 0.503 4.978 4.087 1.00 81.44 193 LEU A N 1
ATOM 1472 C CA . LEU A 1 193 ? 1.532 5.994 3.815 1.00 81.44 193 LEU A CA 1
ATOM 1473 C C . LEU A 1 193 ? 2.019 5.984 2.365 1.00 81.44 193 LEU A C 1
ATOM 1475 O O . LEU A 1 193 ? 2.615 6.956 1.906 1.00 81.44 193 LEU A O 1
ATOM 1479 N N . TYR A 1 194 ? 1.827 4.864 1.669 1.00 69.31 194 TYR A N 1
ATOM 1480 C CA . TYR A 1 194 ? 2.231 4.714 0.280 1.00 69.31 194 TYR A CA 1
ATOM 1481 C C . TYR A 1 194 ? 1.343 3.701 -0.434 1.00 69.31 194 TYR A C 1
ATOM 1483 O O . TYR A 1 194 ? 1.279 2.527 -0.050 1.00 69.31 194 TYR A O 1
ATOM 1491 N N . GLU A 1 195 ? 0.716 4.141 -1.519 1.00 67.06 195 GLU A N 1
ATOM 1492 C CA . GLU A 1 195 ? 0.040 3.289 -2.486 1.00 67.06 195 GLU A CA 1
ATOM 1493 C C . GLU A 1 195 ? 0.484 3.627 -3.902 1.00 67.06 195 GLU A C 1
ATOM 1495 O O . GLU A 1 195 ? 0.573 4.793 -4.285 1.00 67.06 195 GLU A O 1
ATOM 1500 N N . ALA A 1 196 ? 0.616 2.587 -4.723 1.00 58.25 196 ALA A N 1
ATOM 1501 C CA . ALA A 1 196 ? 0.819 2.687 -6.167 1.00 58.25 196 ALA A CA 1
ATOM 1502 C C . ALA A 1 196 ? -0.242 3.557 -6.875 1.00 58.25 196 ALA A C 1
ATOM 1504 O O . ALA A 1 196 ? -0.039 4.038 -7.987 1.00 58.25 196 ALA A O 1
ATOM 1505 N N . THR A 1 197 ? -1.400 3.774 -6.248 1.00 57.94 197 THR A N 1
ATOM 1506 C CA . THR A 1 197 ? -2.476 4.633 -6.753 1.00 57.94 197 THR A CA 1
ATOM 1507 C C . THR A 1 197 ? -2.336 6.114 -6.383 1.00 57.94 197 THR A C 1
ATOM 1509 O O . THR A 1 197 ? -3.022 6.930 -6.994 1.00 57.94 197 THR A O 1
ATOM 1512 N N . GLY A 1 198 ? -1.448 6.471 -5.448 1.00 50.50 198 GLY A N 1
ATOM 1513 C CA . GLY A 1 198 ? -1.203 7.854 -5.017 1.00 50.50 198 GLY A CA 1
ATOM 1514 C C . GLY A 1 198 ? -2.203 8.428 -4.005 1.00 50.50 198 GLY A C 1
ATOM 1515 O O . GLY A 1 198 ? -2.373 9.646 -3.990 1.00 50.50 198 GLY A O 1
ATOM 1516 N N . TRP A 1 199 ? -2.862 7.573 -3.214 1.00 49.31 199 TRP A N 1
ATOM 1517 C CA . TRP A 1 199 ? -3.725 7.952 -2.084 1.00 49.31 199 TRP A CA 1
ATOM 1518 C C . TRP A 1 199 ? -3.020 7.684 -0.762 1.00 49.31 199 TRP A C 1
ATOM 1520 O O . TRP A 1 199 ? -2.302 6.657 -0.706 1.00 49.31 199 TRP A O 1
#

Radius of gyration: 21.09 Å; chains: 1; bounding box: 54×26×59 Å